Protein AF-A0A376TDR0-F1 (afdb_monomer)

Organism: Escherichia coli (NCBI:txid562)

Sequence (216 aa):
MQQGLALSAIPVIFTSFGFHGSVPSIVSYMDGNIRKLRWVFIIGSAIPLVAYIFWQVATLGSIDSTTFMGLLANHAGLNGLLQALREMVASPHVELAVHLFADLALATSFLGVALGLFDYLADLFQRSNTVGGRLQTGAITFLPPLAFALFYPRGFVMALGYAGVALAVLALIIPSLLTWQSRKHNPQAGYRGQRWSSGAGGGVSLWYCCDWRANF

Nearest PDB structures (foldseek):
  7sqc-assembly1_1F  TM=2.020E-01  e=8.874E+00  Chlamydomonas reinhardtii

InterPro domains:
  IPR013059 Tryptophan/tyrosine transporter [PTHR46997] (5-192)
  IPR018227 Amino acid/polyamine transporter 2 [PF03222] (3-192)

pLDDT: mean 71.02, std 16.44, range [27.89, 91.38]

Mean predicted aligned error: 13.34 Å

Structure (mmCIF, N/CA/C/O backbone):
data_AF-A0A376TDR0-F1
#
_entry.id   AF-A0A376TDR0-F1
#
loop_
_atom_site.group_PDB
_atom_site.id
_atom_site.type_symbol
_atom_site.label_atom_id
_atom_site.label_alt_id
_atom_site.label_comp_id
_atom_site.label_asym_id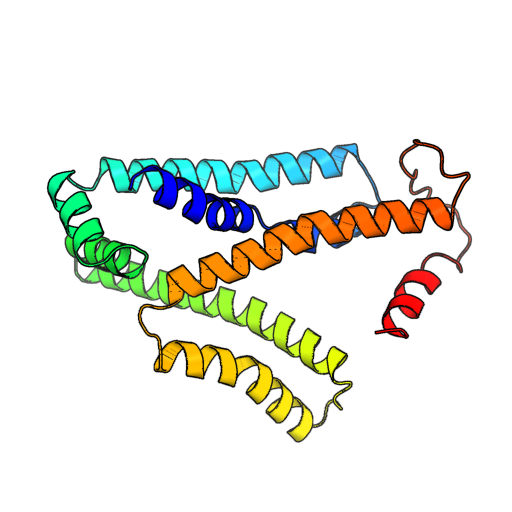
_atom_site.label_entity_id
_atom_site.label_seq_id
_atom_site.pdbx_PDB_ins_code
_atom_site.Cartn_x
_atom_site.Cartn_y
_atom_site.Cartn_z
_atom_site.occupancy
_atom_site.B_iso_or_equiv
_atom_site.auth_seq_id
_atom_site.auth_comp_id
_atom_site.auth_asym_id
_atom_site.auth_atom_id
_atom_site.pdbx_PDB_model_num
ATOM 1 N N . MET A 1 1 ? -12.500 8.491 -25.923 1.00 47.03 1 MET A N 1
ATOM 2 C CA . MET A 1 1 ? -11.936 7.323 -25.200 1.00 47.03 1 MET A CA 1
ATOM 3 C C . MET A 1 1 ? -10.754 7.699 -24.291 1.00 47.03 1 MET A C 1
ATOM 5 O O . MET A 1 1 ? -10.692 7.162 -23.196 1.00 47.03 1 MET A O 1
ATOM 9 N N . GLN A 1 2 ? -9.892 8.671 -24.645 1.00 49.69 2 GLN A N 1
ATOM 10 C CA . GLN A 1 2 ? -8.779 9.145 -23.785 1.00 49.69 2 GLN A CA 1
ATOM 11 C C . GLN A 1 2 ? -9.179 9.622 -22.368 1.00 49.69 2 GLN A C 1
ATOM 13 O O . GLN A 1 2 ? -8.464 9.357 -21.408 1.00 49.69 2 GLN A O 1
ATOM 18 N N . GLN A 1 3 ? -10.314 10.316 -22.218 1.00 46.84 3 GLN A N 1
ATOM 19 C CA . GLN A 1 3 ? -10.724 10.913 -20.933 1.00 46.84 3 GLN A CA 1
ATOM 20 C C . GLN A 1 3 ? -11.095 9.868 -19.860 1.00 46.84 3 GLN A C 1
ATOM 22 O O . GLN A 1 3 ? -10.894 10.115 -18.675 1.00 46.84 3 GLN A O 1
ATOM 27 N N . GLY A 1 4 ? -11.576 8.683 -20.260 1.00 56.53 4 GLY A N 1
ATOM 28 C CA . GLY A 1 4 ? -11.942 7.610 -19.323 1.00 56.53 4 GLY A CA 1
ATOM 29 C C . GLY A 1 4 ? -10.731 6.942 -18.664 1.00 56.53 4 GLY A C 1
ATOM 30 O O . GLY A 1 4 ? -10.786 6.595 -17.487 1.00 56.53 4 GLY A O 1
ATOM 31 N N . LEU A 1 5 ? -9.614 6.839 -19.393 1.00 61.53 5 LEU A N 1
ATOM 32 C CA . LEU A 1 5 ? -8.367 6.252 -18.893 1.00 61.53 5 LEU A CA 1
ATOM 33 C C . LEU A 1 5 ? -7.738 7.122 -17.799 1.00 61.53 5 LEU A C 1
ATOM 35 O O . LEU A 1 5 ? -7.376 6.612 -16.740 1.00 61.53 5 LEU A O 1
ATOM 39 N N . ALA A 1 6 ? -7.690 8.441 -18.010 1.00 64.31 6 ALA A N 1
ATOM 40 C CA . ALA A 1 6 ? -7.156 9.377 -17.022 1.00 64.31 6 ALA A CA 1
ATOM 41 C C . ALA A 1 6 ? -7.959 9.338 -15.712 1.00 64.31 6 ALA A C 1
ATOM 43 O O . ALA A 1 6 ? -7.376 9.239 -14.635 1.00 64.31 6 ALA A O 1
ATOM 44 N N . LEU A 1 7 ? -9.294 9.332 -15.801 1.00 67.81 7 LEU A N 1
ATOM 45 C CA . LEU A 1 7 ? -10.168 9.259 -14.627 1.00 67.81 7 LEU A CA 1
ATOM 46 C C . LEU A 1 7 ? -10.047 7.919 -13.885 1.00 67.81 7 LEU A C 1
ATOM 48 O O . LEU A 1 7 ? -10.075 7.906 -12.658 1.00 67.81 7 LEU A O 1
ATOM 52 N N . SER A 1 8 ? -9.841 6.807 -14.600 1.00 67.44 8 SER A N 1
ATOM 53 C CA . SER A 1 8 ? -9.613 5.493 -13.978 1.00 67.44 8 SER A CA 1
ATOM 54 C C . SER A 1 8 ? -8.251 5.347 -13.286 1.00 67.44 8 SER A C 1
ATOM 56 O O . SER A 1 8 ? -8.107 4.508 -12.400 1.00 67.44 8 SER A O 1
ATOM 58 N N . ALA A 1 9 ? -7.261 6.169 -13.650 1.00 71.19 9 ALA A N 1
ATOM 59 C CA . ALA A 1 9 ? -5.929 6.137 -13.049 1.00 71.19 9 ALA A CA 1
ATOM 60 C C . ALA A 1 9 ? -5.844 6.940 -11.741 1.00 71.19 9 ALA A C 1
ATOM 62 O O . ALA A 1 9 ? -5.009 6.632 -10.892 1.00 71.19 9 ALA A O 1
ATOM 63 N N . ILE A 1 10 ? -6.719 7.937 -11.543 1.00 76.38 10 ILE A N 1
ATOM 64 C CA . ILE A 1 10 ? -6.722 8.796 -10.345 1.00 76.38 10 ILE A CA 1
ATOM 65 C C . ILE A 1 10 ? -6.783 7.981 -9.042 1.00 76.38 10 ILE A C 1
ATOM 67 O O . ILE A 1 10 ? -5.942 8.221 -8.174 1.00 76.38 10 ILE A O 1
ATOM 71 N N . PRO A 1 11 ? -7.697 7.004 -8.875 1.00 71.00 11 PRO A N 1
ATOM 72 C CA . PRO A 1 11 ? -7.764 6.219 -7.644 1.00 71.00 11 PRO A CA 1
ATOM 73 C C . PRO A 1 11 ? -6.496 5.400 -7.396 1.00 71.00 11 PRO A C 1
ATOM 75 O O . PRO A 1 11 ? -6.041 5.309 -6.261 1.00 71.00 11 PRO A O 1
ATOM 78 N N . VAL A 1 12 ? -5.890 4.863 -8.459 1.00 74.69 12 VAL A N 1
ATOM 79 C CA . VAL A 1 12 ? -4.653 4.070 -8.378 1.00 74.69 12 VAL A CA 1
ATOM 80 C C . VAL A 1 12 ? -3.469 4.948 -7.958 1.00 74.69 12 VAL A C 1
ATOM 82 O O . VAL A 1 12 ? -2.684 4.575 -7.081 1.00 74.69 12 VAL A O 1
ATOM 85 N N . ILE A 1 13 ? -3.362 6.150 -8.529 1.00 77.69 13 ILE A N 1
ATOM 86 C CA . ILE A 1 13 ? -2.349 7.141 -8.141 1.00 77.69 13 ILE A CA 1
ATOM 87 C C . ILE A 1 13 ? -2.559 7.557 -6.684 1.00 77.69 13 ILE A C 1
ATOM 89 O O . ILE A 1 13 ? -1.604 7.588 -5.913 1.00 77.69 13 ILE A O 1
ATOM 93 N N . PHE A 1 14 ? -3.805 7.807 -6.276 1.00 75.44 14 PHE A N 1
ATOM 94 C CA . PHE A 1 14 ? -4.127 8.164 -4.897 1.00 75.44 14 PHE A CA 1
ATOM 95 C C . PHE A 1 14 ? -3.713 7.062 -3.909 1.00 75.44 14 PHE A C 1
ATOM 97 O O . PHE A 1 14 ? -3.056 7.349 -2.910 1.00 75.44 14 PHE A O 1
ATOM 104 N N . THR A 1 15 ? -4.005 5.791 -4.209 1.00 73.56 15 THR A N 1
ATOM 105 C CA . THR A 1 15 ? -3.553 4.664 -3.374 1.00 73.56 15 THR A CA 1
ATOM 106 C C . THR A 1 15 ? -2.047 4.481 -3.339 1.00 73.56 15 THR A C 1
ATOM 108 O O . THR A 1 15 ? -1.525 4.004 -2.335 1.00 73.56 15 THR A O 1
ATOM 111 N N . SER A 1 16 ? -1.335 4.881 -4.394 1.00 76.50 16 SER A N 1
ATOM 112 C CA . SER A 1 16 ? 0.131 4.789 -4.440 1.00 76.50 16 SER A CA 1
ATOM 113 C C . SER A 1 16 ? 0.799 5.711 -3.407 1.00 76.50 16 SER A C 1
ATOM 115 O O . SER A 1 16 ? 1.918 5.451 -2.976 1.00 76.50 16 SER A O 1
ATOM 117 N N . PHE A 1 17 ? 0.084 6.742 -2.939 1.00 73.25 17 PHE A N 1
ATOM 118 C CA . PHE A 1 17 ? 0.465 7.597 -1.808 1.00 73.25 17 PHE A CA 1
ATOM 119 C C . PHE A 1 17 ? -0.378 7.309 -0.553 1.00 73.25 17 PHE A C 1
ATOM 121 O O . PHE A 1 17 ? -0.600 8.188 0.278 1.00 73.25 17 PHE A O 1
ATOM 128 N N . GLY A 1 18 ? -0.876 6.080 -0.404 1.00 66.94 18 GLY A N 1
ATOM 129 C CA . GLY A 1 18 ? -1.797 5.655 0.649 1.00 66.94 18 GLY A CA 1
ATOM 130 C C . GLY A 1 18 ? -1.179 5.545 2.047 1.00 66.94 18 GLY A C 1
ATOM 131 O O . GLY A 1 18 ? -1.247 4.493 2.668 1.00 66.94 18 GLY A O 1
ATOM 132 N N . PHE A 1 19 ? -0.611 6.624 2.586 1.00 68.50 19 PHE A N 1
ATOM 133 C CA . PHE A 1 19 ? -0.097 6.679 3.963 1.00 68.50 19 PHE A CA 1
ATOM 134 C C . PHE A 1 19 ? -1.157 7.098 4.994 1.00 68.50 19 PHE A C 1
ATOM 136 O O . PHE A 1 19 ? -0.867 7.169 6.188 1.00 68.50 19 PHE A O 1
ATOM 143 N N . HIS A 1 20 ? -2.389 7.383 4.558 1.00 68.25 20 HIS A N 1
ATOM 144 C CA . HIS A 1 20 ? -3.431 8.001 5.385 1.00 68.25 20 HIS A CA 1
ATOM 145 C C . HIS A 1 20 ? -3.795 7.182 6.637 1.00 68.25 20 HIS A C 1
ATOM 147 O O . HIS A 1 20 ? -4.034 7.755 7.699 1.00 68.25 20 HIS A O 1
ATOM 153 N N . GLY A 1 21 ? -3.786 5.848 6.542 1.00 63.78 21 GLY A N 1
ATOM 154 C CA . GLY A 1 21 ? -4.049 4.960 7.683 1.00 63.78 21 GLY A CA 1
ATOM 155 C C . GLY A 1 21 ? -2.950 4.985 8.752 1.00 63.78 21 GLY A C 1
ATOM 156 O O . GLY A 1 21 ? -3.230 4.769 9.925 1.00 63.78 21 GLY A O 1
ATOM 157 N N . SER A 1 22 ? -1.714 5.314 8.371 1.00 66.62 22 SER A N 1
ATOM 158 C CA . SER A 1 22 ? -0.559 5.355 9.278 1.00 66.62 22 SER A CA 1
ATOM 159 C C . SER A 1 22 ? -0.294 6.749 9.857 1.00 66.62 22 SER A C 1
ATOM 161 O O . SER A 1 22 ? 0.523 6.883 10.767 1.00 66.62 22 SER A O 1
ATOM 163 N N . VAL A 1 23 ? -0.987 7.789 9.371 1.00 72.50 23 VAL A N 1
ATOM 164 C CA . VAL A 1 23 ? -0.846 9.176 9.856 1.00 72.50 23 VAL A CA 1
ATOM 165 C C . VAL A 1 23 ? -1.034 9.273 11.376 1.00 72.50 23 VAL A C 1
ATOM 167 O O . VAL A 1 23 ? -0.151 9.838 12.023 1.00 72.50 23 VAL A O 1
ATOM 170 N N . PRO A 1 24 ? -2.104 8.721 11.991 1.00 64.44 24 PRO A N 1
ATOM 171 C CA . PRO A 1 24 ? -2.319 8.859 13.432 1.00 64.44 24 PRO A CA 1
ATOM 172 C C . PRO A 1 24 ? -1.232 8.159 14.255 1.00 64.44 24 PRO A C 1
ATOM 174 O O . PRO A 1 24 ? -0.752 8.711 15.244 1.00 64.44 24 PRO A O 1
ATOM 177 N N . SER A 1 25 ? -0.782 6.983 13.809 1.00 69.56 25 SER A N 1
ATOM 178 C CA . SER A 1 25 ? 0.297 6.230 14.453 1.00 69.56 25 SER A CA 1
ATOM 179 C C . SER A 1 25 ? 1.621 6.993 14.417 1.00 69.56 25 SER A C 1
ATOM 181 O O . SER A 1 25 ? 2.305 7.082 15.432 1.00 69.56 25 SER A O 1
ATOM 183 N N . ILE A 1 26 ? 1.962 7.614 13.281 1.00 76.31 26 ILE A N 1
ATOM 184 C CA . ILE A 1 26 ? 3.172 8.439 13.146 1.00 76.31 26 ILE A CA 1
ATOM 185 C C . ILE A 1 26 ? 3.065 9.706 14.007 1.00 76.31 26 ILE A C 1
ATOM 187 O O . ILE A 1 26 ? 4.035 10.093 14.652 1.00 76.31 26 ILE A O 1
ATOM 191 N N . VAL A 1 27 ? 1.896 10.351 14.058 1.00 74.06 27 VAL A N 1
ATOM 192 C CA . VAL A 1 27 ? 1.666 11.528 14.916 1.00 74.06 27 VAL A CA 1
ATOM 193 C C . VAL A 1 27 ? 1.876 11.176 16.389 1.00 74.06 27 VAL A C 1
ATOM 195 O O . VAL A 1 27 ? 2.549 11.928 17.097 1.00 74.06 27 VAL A O 1
ATOM 198 N N . SER A 1 28 ? 1.342 10.029 16.825 1.00 72.56 28 SER A N 1
ATOM 199 C CA . SER A 1 28 ? 1.521 9.512 18.183 1.00 72.56 28 SER A CA 1
ATOM 200 C C . SER A 1 28 ? 2.978 9.157 18.473 1.00 72.56 28 SER A C 1
ATOM 202 O O . SER A 1 28 ? 3.467 9.472 19.548 1.00 72.56 28 SER A O 1
ATOM 204 N N . TYR A 1 29 ? 3.683 8.533 17.525 1.00 77.12 29 TYR A N 1
ATOM 205 C CA . TYR A 1 29 ? 5.099 8.179 17.674 1.00 77.12 29 TYR A CA 1
ATOM 206 C C . TYR A 1 29 ? 6.014 9.409 17.791 1.00 77.12 29 TYR A C 1
ATOM 208 O O . TYR A 1 29 ? 7.067 9.360 18.416 1.00 77.12 29 TYR A O 1
ATOM 216 N N . MET A 1 30 ? 5.617 10.528 17.184 1.00 75.81 30 MET A N 1
ATOM 217 C CA . MET A 1 30 ? 6.403 11.763 17.150 1.00 75.81 30 MET A CA 1
ATOM 218 C C . MET A 1 30 ? 6.082 12.727 18.303 1.00 75.81 30 MET A C 1
ATOM 220 O O . MET A 1 30 ? 6.493 13.893 18.231 1.00 75.81 30 MET A O 1
ATOM 224 N N . ASP A 1 31 ? 5.320 12.283 19.311 1.00 71.94 31 ASP A N 1
ATOM 225 C CA . ASP A 1 31 ? 4.822 13.091 20.436 1.00 71.94 31 ASP A CA 1
ATOM 226 C C . ASP A 1 31 ? 4.200 14.426 19.980 1.00 71.94 31 ASP A C 1
ATOM 228 O O . ASP A 1 31 ? 4.377 15.479 20.596 1.00 71.94 31 ASP A O 1
ATOM 232 N N . GLY A 1 32 ? 3.538 14.430 18.816 1.00 67.44 32 GLY A N 1
ATOM 233 C CA . GLY A 1 32 ? 2.930 15.637 18.255 1.00 67.44 32 GLY A CA 1
ATOM 234 C C . GLY A 1 32 ? 3.901 16.731 17.788 1.00 67.44 32 GLY A C 1
ATOM 235 O O . GLY A 1 32 ? 3.485 17.877 17.596 1.00 67.44 32 GLY A O 1
ATOM 236 N N . ASN A 1 33 ? 5.186 16.434 17.564 1.00 78.69 33 ASN A N 1
ATOM 237 C CA . ASN A 1 33 ? 6.137 17.413 17.032 1.00 78.69 33 ASN A CA 1
ATOM 238 C C . ASN A 1 33 ? 5.857 17.741 15.551 1.00 78.69 33 ASN A C 1
ATOM 240 O O . ASN A 1 33 ? 6.395 17.112 14.638 1.00 78.69 33 ASN A O 1
ATOM 244 N N . ILE A 1 34 ? 5.065 18.791 15.313 1.00 77.19 34 ILE A N 1
ATOM 245 C CA . ILE A 1 34 ? 4.583 19.217 13.985 1.00 77.19 34 ILE A CA 1
ATOM 246 C C . ILE A 1 34 ? 5.726 19.448 12.982 1.00 77.19 34 ILE A C 1
ATOM 248 O O . ILE A 1 34 ? 5.601 19.121 11.801 1.00 77.19 34 ILE A O 1
ATOM 252 N N . ARG A 1 35 ? 6.862 20.004 13.427 1.00 79.44 35 ARG A N 1
ATOM 253 C CA . ARG A 1 35 ? 7.981 20.323 12.527 1.00 79.44 35 ARG A CA 1
ATOM 254 C C . ARG A 1 35 ? 8.666 19.053 12.027 1.00 79.44 35 ARG A C 1
ATOM 256 O O . ARG A 1 35 ? 8.942 18.963 10.834 1.00 79.44 35 ARG A O 1
ATOM 263 N N . LYS A 1 36 ? 8.912 18.082 12.913 1.00 78.12 36 LYS A N 1
ATOM 264 C CA . LYS A 1 36 ? 9.470 16.781 12.520 1.00 78.12 36 LYS A CA 1
ATOM 265 C C . LYS A 1 36 ? 8.457 15.966 11.714 1.00 78.12 36 LYS A C 1
ATOM 267 O O . LYS A 1 36 ? 8.820 15.408 10.688 1.00 78.12 36 LYS A O 1
ATOM 272 N N . LEU A 1 37 ? 7.186 15.982 12.115 1.00 80.19 37 LEU A N 1
ATOM 273 C CA . LEU A 1 37 ? 6.094 15.310 11.414 1.00 80.19 37 LEU A CA 1
ATOM 274 C C . LEU A 1 37 ? 5.979 15.766 9.950 1.00 80.19 37 LEU A C 1
ATOM 276 O O . LEU A 1 37 ? 5.871 14.942 9.048 1.00 80.19 37 LEU A O 1
ATOM 280 N N . ARG A 1 38 ? 6.081 17.077 9.694 1.00 80.56 38 ARG A N 1
ATOM 281 C CA . ARG A 1 38 ? 6.071 17.621 8.330 1.00 80.56 38 ARG A CA 1
ATOM 282 C C . ARG A 1 38 ? 7.232 17.090 7.487 1.00 80.56 38 ARG A C 1
ATOM 284 O O . ARG A 1 38 ? 7.025 16.748 6.329 1.00 80.56 38 ARG A O 1
ATOM 291 N N . TRP A 1 39 ? 8.432 17.000 8.059 1.00 84.12 39 TRP A N 1
ATOM 292 C CA . TRP A 1 39 ? 9.584 16.420 7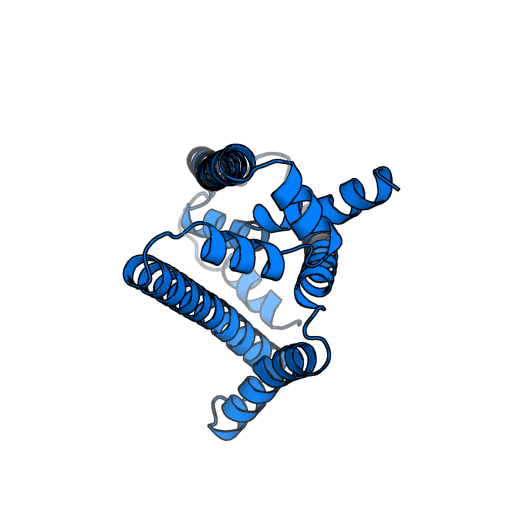.364 1.00 84.12 39 TRP A CA 1
ATOM 293 C C . TRP A 1 39 ? 9.408 14.928 7.088 1.00 84.12 39 TRP A C 1
ATOM 295 O O . TRP A 1 39 ? 9.739 14.494 5.991 1.00 84.12 39 TRP A O 1
ATOM 305 N N . VAL A 1 40 ? 8.830 14.169 8.023 1.00 85.50 40 VAL A N 1
ATOM 306 C CA . VAL A 1 40 ? 8.512 12.747 7.816 1.00 85.50 40 VAL A CA 1
ATOM 307 C C . VAL A 1 40 ? 7.557 12.569 6.634 1.00 85.50 40 VAL A C 1
ATOM 309 O O . VAL A 1 40 ? 7.821 11.732 5.779 1.00 85.50 40 VAL A O 1
ATOM 312 N N . PHE A 1 41 ? 6.507 13.388 6.515 1.00 83.44 41 PHE A N 1
ATOM 313 C CA . PHE A 1 41 ? 5.594 13.310 5.366 1.00 83.44 41 PHE A CA 1
ATOM 314 C C . PHE A 1 41 ? 6.234 13.744 4.047 1.00 83.44 41 PHE A C 1
ATOM 316 O O . PHE A 1 41 ? 6.032 13.078 3.033 1.00 83.44 41 PHE A O 1
ATOM 323 N N . ILE A 1 42 ? 7.010 14.833 4.047 1.00 85.75 42 ILE A N 1
ATOM 324 C CA . ILE A 1 42 ? 7.685 15.325 2.836 1.00 85.75 42 ILE A CA 1
ATOM 325 C C . ILE A 1 42 ? 8.696 14.292 2.341 1.00 85.75 42 ILE A C 1
ATOM 327 O O . ILE A 1 42 ? 8.638 13.891 1.184 1.00 85.75 42 ILE A O 1
ATOM 331 N N . ILE A 1 43 ? 9.593 13.831 3.214 1.00 87.44 43 ILE A N 1
ATOM 332 C CA . ILE A 1 43 ? 10.635 12.863 2.853 1.00 87.44 43 ILE A CA 1
ATOM 333 C C . ILE A 1 43 ? 9.997 11.510 2.523 1.00 87.44 43 ILE A C 1
ATOM 335 O O . ILE A 1 43 ? 10.318 10.914 1.497 1.00 87.44 43 ILE A O 1
ATOM 339 N N . GLY A 1 44 ? 9.044 11.063 3.343 1.00 84.62 44 GLY A N 1
ATOM 340 C CA . GLY A 1 44 ? 8.338 9.797 3.159 1.00 84.62 44 GLY A CA 1
ATOM 341 C C . GLY A 1 44 ? 7.535 9.724 1.861 1.00 84.62 44 GLY A C 1
ATOM 342 O O . GLY A 1 44 ? 7.426 8.643 1.300 1.00 84.62 44 GLY A O 1
ATOM 343 N N . SER A 1 45 ? 7.032 10.851 1.346 1.00 85.56 45 SER A N 1
ATOM 344 C CA . SER A 1 45 ? 6.334 10.905 0.048 1.00 85.56 45 SER A CA 1
ATOM 345 C C . SER A 1 45 ? 7.282 11.166 -1.127 1.00 85.56 45 SER A C 1
ATOM 347 O O . SER A 1 45 ? 7.041 10.683 -2.233 1.00 85.56 45 SER A O 1
ATOM 349 N N . ALA A 1 46 ? 8.374 11.906 -0.905 1.00 88.62 46 ALA A N 1
ATOM 350 C CA . ALA A 1 46 ? 9.366 12.198 -1.938 1.00 88.62 46 ALA A CA 1
ATOM 351 C C . ALA A 1 46 ? 10.109 10.937 -2.401 1.00 88.62 46 ALA A C 1
ATOM 353 O O . ALA A 1 46 ? 10.385 10.802 -3.590 1.00 88.62 46 ALA A O 1
ATOM 354 N N . ILE A 1 47 ? 10.397 10.001 -1.489 1.00 89.00 47 ILE A N 1
ATOM 355 C CA . ILE A 1 47 ? 11.093 8.750 -1.824 1.00 89.00 47 ILE A CA 1
ATOM 356 C C . ILE A 1 47 ? 10.286 7.905 -2.838 1.00 89.00 47 ILE A C 1
ATOM 358 O O . ILE A 1 47 ? 10.822 7.636 -3.916 1.00 89.00 47 ILE A O 1
ATOM 362 N N . PRO A 1 48 ? 9.008 7.538 -2.584 1.00 86.69 48 PRO A N 1
ATOM 363 C CA . PRO A 1 48 ? 8.166 6.866 -3.574 1.00 86.69 48 PRO A CA 1
ATOM 364 C C . PRO A 1 48 ? 8.031 7.647 -4.878 1.00 86.69 48 PRO A C 1
ATOM 366 O O . PRO A 1 48 ? 8.091 7.051 -5.947 1.00 86.69 48 PRO A O 1
ATOM 369 N N . LEU A 1 49 ? 7.894 8.976 -4.816 1.00 87.88 49 LEU A N 1
ATOM 370 C CA . LEU A 1 49 ? 7.768 9.809 -6.013 1.00 87.88 49 LEU A CA 1
ATOM 371 C C . LEU A 1 49 ? 8.994 9.681 -6.930 1.00 87.88 49 LE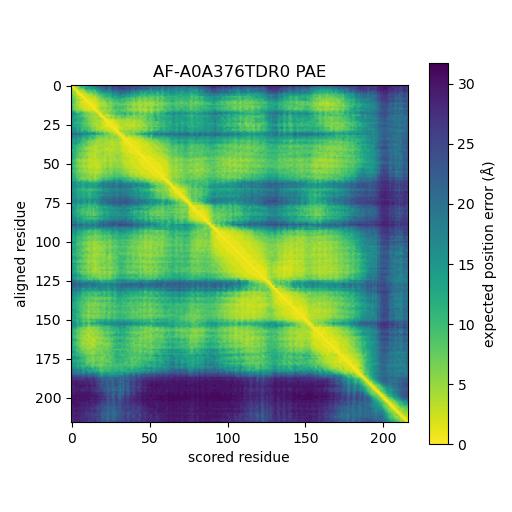U A C 1
ATOM 373 O O . LEU A 1 49 ? 8.838 9.460 -8.129 1.00 87.88 49 LEU A O 1
ATOM 377 N N . VAL A 1 50 ? 10.205 9.791 -6.376 1.00 91.19 50 VAL A N 1
ATOM 378 C CA . VAL A 1 50 ? 11.450 9.635 -7.144 1.00 91.19 50 VAL A CA 1
ATOM 379 C C . VAL A 1 50 ? 11.559 8.220 -7.708 1.00 91.19 50 VAL A C 1
ATOM 381 O O . VAL A 1 50 ? 11.890 8.063 -8.883 1.00 91.19 50 VAL A O 1
ATOM 384 N N . ALA A 1 51 ? 11.225 7.200 -6.913 1.00 87.88 51 ALA A N 1
ATOM 385 C CA . ALA A 1 51 ? 11.217 5.814 -7.371 1.00 87.88 51 ALA A CA 1
ATOM 386 C C . ALA A 1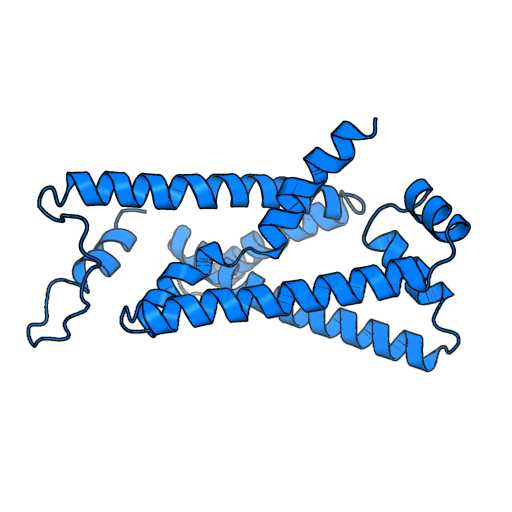 51 ? 10.230 5.596 -8.532 1.00 87.88 51 ALA A C 1
ATOM 388 O O . ALA A 1 51 ? 10.588 4.966 -9.524 1.00 87.88 51 ALA A O 1
ATOM 389 N N . TYR A 1 52 ? 9.022 6.168 -8.461 1.00 86.12 52 TYR A N 1
ATOM 390 C CA . TYR A 1 52 ? 8.039 6.097 -9.542 1.00 86.12 52 TYR A CA 1
ATOM 391 C C . TYR A 1 52 ? 8.503 6.830 -10.798 1.00 86.12 52 TYR A C 1
ATOM 393 O O . TYR A 1 52 ? 8.353 6.286 -11.886 1.00 86.12 52 TYR A O 1
ATOM 401 N N . ILE A 1 53 ? 9.092 8.024 -10.680 1.00 88.69 53 ILE A N 1
ATOM 402 C CA . ILE A 1 53 ? 9.634 8.749 -11.841 1.00 88.69 53 ILE A CA 1
ATOM 403 C C . ILE A 1 53 ? 10.743 7.930 -12.502 1.00 88.69 53 ILE A C 1
ATOM 405 O O . ILE A 1 53 ? 10.716 7.734 -13.715 1.00 88.69 53 ILE A O 1
ATOM 409 N N . PHE A 1 54 ? 11.685 7.414 -11.711 1.00 87.62 54 PHE A N 1
ATOM 410 C CA . PHE A 1 54 ? 12.767 6.579 -12.222 1.00 87.62 54 PHE A CA 1
ATOM 411 C C . PHE A 1 54 ? 12.224 5.330 -12.922 1.00 87.62 54 PHE A C 1
ATOM 413 O O . PHE A 1 54 ? 12.635 5.019 -14.036 1.00 87.62 54 PHE A O 1
ATOM 420 N N . TRP A 1 55 ? 11.242 4.664 -12.312 1.00 84.00 55 TRP A N 1
ATOM 421 C CA . TRP A 1 55 ? 10.563 3.511 -12.894 1.00 84.00 55 TRP A CA 1
ATOM 422 C C . TRP A 1 55 ? 9.869 3.842 -14.222 1.00 84.00 55 TRP A C 1
ATOM 424 O O . TRP A 1 55 ? 10.020 3.108 -15.197 1.00 84.00 55 TRP A O 1
ATOM 434 N N . GLN A 1 56 ? 9.125 4.949 -14.288 1.00 83.19 56 GLN A N 1
ATOM 435 C CA . GLN A 1 56 ? 8.441 5.386 -15.509 1.00 83.19 56 GLN A CA 1
ATOM 436 C C . GLN A 1 56 ? 9.443 5.710 -16.623 1.00 83.19 56 GLN A C 1
ATOM 438 O O . GLN A 1 56 ? 9.242 5.284 -17.754 1.00 83.19 56 GLN A O 1
ATOM 443 N N . VAL A 1 57 ? 10.550 6.395 -16.314 1.00 85.31 57 VAL A N 1
ATOM 444 C CA . VAL A 1 57 ? 11.607 6.694 -17.296 1.00 85.31 57 VAL A CA 1
ATOM 445 C C . VAL A 1 57 ? 12.315 5.420 -17.757 1.00 85.31 57 VAL A C 1
ATOM 447 O O . VAL A 1 57 ? 12.545 5.260 -18.949 1.00 85.31 57 VAL A O 1
ATOM 450 N N . ALA A 1 58 ? 12.627 4.494 -16.848 1.00 81.12 58 ALA A N 1
ATOM 451 C CA . ALA A 1 58 ? 13.266 3.229 -17.198 1.00 81.12 58 ALA A CA 1
ATOM 452 C C . ALA A 1 58 ? 12.363 2.356 -18.083 1.00 81.12 58 ALA A C 1
ATOM 454 O O . ALA A 1 58 ? 12.821 1.807 -19.078 1.00 81.12 58 ALA A O 1
ATOM 455 N N . THR A 1 59 ? 11.071 2.258 -17.767 1.00 74.50 59 THR A N 1
ATOM 456 C CA . THR A 1 59 ? 10.124 1.437 -18.539 1.00 74.50 59 THR A CA 1
ATOM 457 C C . THR A 1 59 ? 9.764 2.067 -19.883 1.00 74.50 59 THR A C 1
ATOM 459 O O . THR A 1 59 ? 9.882 1.405 -20.909 1.00 74.50 59 THR A O 1
ATOM 462 N N . LEU A 1 60 ? 9.388 3.348 -19.908 1.00 74.00 60 LEU A N 1
ATOM 463 C CA . LEU A 1 60 ? 9.042 4.053 -21.149 1.00 74.00 60 LEU A CA 1
ATOM 464 C C . LEU A 1 60 ? 10.268 4.366 -22.019 1.00 74.00 60 LEU A C 1
ATOM 466 O O . LEU A 1 60 ? 10.124 4.533 -23.223 1.00 74.00 60 LEU A O 1
ATOM 470 N N . GLY A 1 61 ? 11.460 4.466 -21.423 1.00 76.06 61 GLY A N 1
ATOM 471 C CA . GLY A 1 61 ? 12.713 4.716 -22.136 1.00 76.06 61 GLY A CA 1
ATOM 472 C C . GLY A 1 61 ? 13.404 3.452 -22.652 1.00 76.06 61 GLY A C 1
ATOM 473 O O . GLY A 1 61 ? 14.140 3.535 -23.629 1.00 76.06 61 GLY A O 1
ATOM 474 N N . SER A 1 62 ? 13.180 2.293 -22.019 1.00 72.25 62 SER A N 1
ATOM 475 C CA . SER A 1 62 ? 13.769 1.017 -22.450 1.00 72.25 62 SER A CA 1
ATOM 476 C C . SER A 1 62 ? 12.903 0.282 -23.476 1.00 72.25 62 SER A C 1
ATOM 478 O O . SER A 1 62 ? 13.453 -0.424 -24.317 1.00 72.25 62 SER A O 1
ATOM 480 N N . ILE A 1 63 ? 11.570 0.414 -23.409 1.00 69.81 63 ILE A N 1
ATOM 481 C CA . ILE A 1 63 ? 10.614 -0.307 -24.270 1.00 69.81 63 ILE A CA 1
ATOM 482 C C . ILE A 1 63 ? 10.319 0.492 -25.538 1.00 69.81 63 ILE A C 1
ATOM 484 O O . ILE A 1 63 ? 9.846 1.624 -25.470 1.00 69.81 63 ILE A O 1
ATOM 488 N N . ASP A 1 64 ? 10.555 -0.126 -26.702 1.00 70.88 64 ASP A N 1
ATOM 489 C CA . ASP A 1 64 ? 10.210 0.474 -27.990 1.00 70.88 64 ASP A CA 1
ATOM 490 C C . ASP A 1 64 ? 8.703 0.767 -28.078 1.00 70.88 64 ASP A C 1
ATOM 492 O O . ASP A 1 64 ? 7.856 -0.009 -27.618 1.00 70.88 64 ASP A O 1
ATOM 496 N N . SER A 1 65 ? 8.360 1.904 -28.687 1.00 65.94 65 SER A N 1
ATOM 497 C CA . SER A 1 65 ? 6.987 2.426 -28.708 1.00 65.94 65 SER A CA 1
ATOM 498 C C . SER A 1 65 ? 5.999 1.456 -29.368 1.00 65.94 65 SER A C 1
ATOM 500 O O . SER A 1 65 ? 4.823 1.420 -29.000 1.00 65.94 65 SER A O 1
ATOM 502 N N . THR A 1 66 ? 6.468 0.644 -30.321 1.00 66.94 66 THR A N 1
ATOM 503 C CA . THR A 1 66 ? 5.641 -0.343 -31.027 1.00 66.94 66 THR A CA 1
ATOM 504 C C . THR A 1 66 ? 5.305 -1.547 -30.143 1.00 66.94 66 THR A C 1
ATOM 506 O O . THR A 1 66 ? 4.137 -1.934 -30.047 1.00 66.94 66 THR A O 1
ATOM 509 N N . THR A 1 67 ? 6.289 -2.069 -29.409 1.00 67.19 67 THR A N 1
ATOM 510 C CA . THR A 1 67 ? 6.119 -3.150 -28.428 1.00 67.19 67 THR A CA 1
ATOM 511 C C . THR A 1 67 ? 5.239 -2.703 -27.262 1.00 67.19 67 THR A C 1
ATOM 513 O O . THR A 1 67 ? 4.330 -3.426 -26.858 1.00 67.19 67 THR A O 1
ATOM 516 N N . PHE A 1 68 ? 5.420 -1.473 -26.769 1.00 67.50 68 PHE A N 1
ATOM 517 C CA . PHE A 1 68 ? 4.587 -0.906 -25.703 1.00 67.50 68 PHE A CA 1
ATOM 518 C C . PHE A 1 68 ? 3.108 -0.791 -26.108 1.00 67.50 68 PHE A C 1
ATOM 520 O O . PHE A 1 68 ? 2.218 -1.157 -25.335 1.00 67.50 68 PHE A O 1
ATOM 527 N N . MET A 1 69 ? 2.829 -0.350 -27.340 1.00 64.69 69 MET A N 1
ATOM 528 C CA . MET A 1 69 ? 1.462 -0.298 -27.875 1.00 64.69 69 MET A CA 1
ATOM 529 C C . MET A 1 69 ? 0.863 -1.699 -28.072 1.00 64.69 69 MET A C 1
ATOM 531 O O . MET A 1 69 ? -0.319 -1.897 -27.791 1.00 64.69 69 MET A O 1
ATOM 535 N N . GLY A 1 70 ? 1.668 -2.688 -28.478 1.00 65.31 70 GLY A N 1
ATOM 536 C CA . GLY A 1 70 ? 1.251 -4.093 -28.557 1.00 65.31 70 GLY A CA 1
ATOM 537 C C . GLY A 1 70 ? 0.915 -4.711 -27.192 1.00 65.31 70 GLY A C 1
ATOM 538 O O . GLY A 1 70 ? -0.080 -5.429 -27.064 1.00 65.31 70 GLY A O 1
ATOM 539 N N . LEU A 1 71 ? 1.689 -4.379 -26.155 1.00 65.25 71 LEU A N 1
ATOM 540 C CA . LEU A 1 71 ? 1.454 -4.802 -24.770 1.00 65.25 71 LEU A CA 1
ATOM 541 C C . LEU A 1 71 ? 0.194 -4.161 -24.178 1.00 65.25 71 LEU A C 1
ATOM 543 O O . LEU A 1 71 ? -0.605 -4.851 -23.546 1.00 65.25 71 LEU A O 1
ATOM 547 N N . LEU A 1 72 ? -0.029 -2.867 -24.426 1.00 62.84 72 LEU A N 1
ATOM 548 C CA . LEU A 1 72 ? -1.267 -2.176 -24.051 1.00 62.84 72 LEU A CA 1
ATOM 549 C C . LEU A 1 72 ? -2.500 -2.759 -24.759 1.00 62.84 72 LEU A C 1
ATOM 551 O O . LEU A 1 72 ? -3.565 -2.832 -24.149 1.00 62.84 72 LEU A O 1
ATOM 555 N N . ALA A 1 73 ? -2.366 -3.183 -26.018 1.00 58.88 73 ALA A N 1
ATOM 556 C CA . ALA A 1 73 ? -3.472 -3.731 -26.800 1.00 58.88 73 ALA A CA 1
ATOM 557 C C . ALA A 1 73 ? -3.859 -5.166 -26.392 1.00 58.88 73 ALA A C 1
ATOM 559 O O . ALA A 1 73 ? -5.047 -5.483 -26.365 1.00 58.88 73 ALA A O 1
ATOM 560 N N . ASN A 1 74 ? -2.885 -6.022 -26.055 1.00 55.84 74 ASN A N 1
ATOM 561 C CA . ASN A 1 74 ? -3.129 -7.444 -25.775 1.00 55.84 74 ASN A CA 1
ATOM 562 C C . ASN A 1 74 ? -3.160 -7.797 -24.273 1.00 55.84 74 ASN A C 1
ATOM 564 O O . ASN A 1 74 ? -3.940 -8.658 -23.864 1.00 55.84 74 ASN A O 1
ATOM 568 N N . HIS A 1 75 ? -2.362 -7.127 -23.432 1.00 57.16 75 HIS A N 1
ATOM 569 C CA . HIS A 1 75 ? -2.196 -7.447 -22.007 1.00 57.16 75 HIS A CA 1
ATOM 570 C C . HIS A 1 75 ? -1.998 -6.192 -21.134 1.00 57.16 75 HIS A C 1
ATOM 572 O O . HIS A 1 75 ? -1.039 -6.098 -20.369 1.00 57.16 75 HIS A O 1
ATOM 578 N N . ALA A 1 76 ? -2.922 -5.228 -21.204 1.00 57.81 76 ALA A N 1
ATOM 579 C CA . ALA A 1 76 ? -2.866 -4.028 -20.366 1.00 57.81 76 ALA A CA 1
ATOM 580 C C . ALA A 1 76 ? -2.734 -4.368 -18.861 1.00 57.81 76 ALA A C 1
ATOM 582 O O . ALA A 1 76 ? -3.572 -5.071 -18.290 1.00 57.81 76 ALA A O 1
ATOM 583 N N . GLY A 1 77 ? -1.689 -3.844 -18.210 1.00 64.31 77 GLY A N 1
ATOM 584 C CA . GLY A 1 77 ? -1.460 -3.960 -16.765 1.00 64.31 77 GLY A CA 1
ATOM 585 C C . GLY A 1 77 ? -0.257 -4.826 -16.375 1.00 64.31 77 GLY A C 1
ATOM 586 O O . GLY A 1 77 ? 0.685 -5.001 -17.143 1.00 64.31 77 GLY A O 1
ATOM 587 N N . LEU A 1 78 ? -0.282 -5.359 -15.148 1.00 64.88 78 LEU A N 1
ATOM 588 C CA . LEU A 1 78 ? 0.828 -6.108 -14.539 1.00 64.88 78 LEU A CA 1
ATOM 589 C C . LEU A 1 78 ? 1.287 -7.308 -15.385 1.00 64.88 78 LEU A C 1
ATOM 591 O O . LEU A 1 78 ? 2.481 -7.556 -15.494 1.00 64.88 78 LEU A O 1
ATOM 595 N N . ASN A 1 79 ? 0.354 -8.020 -16.020 1.00 64.38 79 ASN A N 1
ATOM 596 C CA . ASN A 1 79 ? 0.679 -9.189 -16.842 1.00 64.38 79 ASN A CA 1
ATOM 597 C C . ASN A 1 79 ? 1.496 -8.819 -18.091 1.00 64.38 79 ASN A C 1
ATOM 599 O O . ASN A 1 79 ? 2.476 -9.495 -18.387 1.00 64.38 79 ASN A O 1
ATOM 603 N N . GLY A 1 80 ? 1.150 -7.726 -18.781 1.00 67.25 80 GLY A N 1
ATOM 604 C CA . GLY A 1 80 ? 1.936 -7.232 -19.915 1.00 67.25 80 GLY A CA 1
ATOM 605 C C . GLY A 1 80 ? 3.307 -6.714 -19.486 1.00 67.25 80 GLY A C 1
ATOM 606 O O . GLY A 1 80 ? 4.294 -6.954 -20.168 1.00 67.25 80 GLY A O 1
ATOM 607 N N . LEU A 1 81 ? 3.402 -6.083 -18.313 1.00 66.50 81 LEU A N 1
ATOM 608 C CA . LEU A 1 81 ? 4.682 -5.646 -17.746 1.00 66.50 81 LEU A CA 1
ATOM 609 C C . LEU A 1 81 ? 5.599 -6.833 -17.406 1.00 66.50 81 LEU A C 1
ATOM 611 O O . LEU A 1 81 ? 6.788 -6.796 -17.708 1.00 66.50 81 LEU A O 1
ATOM 615 N N . LEU A 1 82 ? 5.046 -7.893 -16.809 1.00 67.38 82 LEU A N 1
ATOM 616 C CA . LEU A 1 82 ? 5.784 -9.125 -16.524 1.00 67.38 82 LEU A CA 1
ATOM 617 C C . LEU A 1 82 ? 6.245 -9.810 -17.814 1.00 67.38 82 LEU A C 1
ATOM 619 O O . LEU A 1 82 ? 7.359 -10.314 -17.862 1.00 67.38 82 LEU A O 1
ATOM 623 N N . GLN A 1 83 ? 5.425 -9.802 -18.865 1.00 68.06 83 GLN A N 1
ATOM 624 C CA . GLN A 1 83 ? 5.804 -10.352 -20.166 1.00 68.06 83 GLN A CA 1
ATOM 625 C C . GLN A 1 83 ? 6.902 -9.522 -20.850 1.00 68.06 83 GLN A C 1
ATOM 627 O O . GLN A 1 83 ? 7.870 -10.090 -21.343 1.00 68.06 83 GLN A O 1
ATOM 632 N N . ALA A 1 84 ? 6.813 -8.192 -20.794 1.00 67.25 84 ALA A N 1
ATOM 633 C CA . ALA A 1 84 ? 7.842 -7.292 -21.314 1.00 67.25 84 ALA A CA 1
ATOM 634 C C . ALA A 1 84 ? 9.185 -7.470 -20.593 1.00 67.25 84 ALA A C 1
ATOM 636 O O . ALA A 1 84 ? 10.236 -7.488 -21.226 1.00 67.25 84 ALA A O 1
ATOM 637 N N . LEU A 1 85 ? 9.155 -7.645 -19.267 1.00 66.25 85 LEU A N 1
ATOM 638 C CA . LEU A 1 85 ? 10.347 -7.957 -18.475 1.00 66.25 85 LEU A CA 1
ATOM 639 C C . LEU A 1 85 ? 11.028 -9.243 -18.959 1.00 66.25 85 LEU A C 1
ATOM 641 O O . LEU A 1 85 ? 12.249 -9.258 -19.088 1.00 66.25 85 LEU A O 1
ATOM 645 N N . ARG A 1 86 ? 10.259 -10.288 -19.288 1.00 66.81 86 ARG A N 1
ATOM 646 C CA . ARG A 1 86 ? 10.804 -11.541 -19.840 1.00 66.81 86 ARG A CA 1
ATOM 647 C C . ARG A 1 86 ? 11.452 -11.344 -21.206 1.00 66.81 86 ARG A C 1
ATOM 649 O O . ARG A 1 86 ? 12.506 -11.903 -21.468 1.00 66.81 86 ARG A O 1
ATOM 656 N N . GLU A 1 87 ? 10.852 -10.519 -22.059 1.00 66.38 87 GLU A N 1
ATOM 657 C CA . GLU A 1 87 ? 11.401 -10.215 -23.387 1.00 66.38 87 GLU A CA 1
ATOM 658 C C . GLU A 1 87 ? 12.682 -9.363 -23.324 1.00 66.38 87 GLU A C 1
ATOM 660 O O . GLU A 1 87 ? 13.515 -9.439 -24.225 1.00 66.38 87 GLU A O 1
ATOM 665 N N . MET A 1 88 ? 12.867 -8.571 -22.262 1.00 64.31 88 MET A N 1
ATOM 666 C CA . MET A 1 88 ? 14.025 -7.680 -22.105 1.00 64.31 88 MET A CA 1
ATOM 667 C C . MET A 1 88 ? 15.217 -8.290 -21.376 1.00 64.31 88 MET A C 1
ATOM 669 O O . MET A 1 88 ? 16.343 -7.809 -21.529 1.00 64.31 88 MET A O 1
ATOM 673 N N . VAL A 1 89 ? 15.008 -9.329 -20.571 1.00 67.25 89 VAL A N 1
ATOM 674 C CA . VAL A 1 89 ? 16.104 -9.957 -19.838 1.00 67.25 89 VAL A CA 1
ATOM 675 C C . VAL A 1 89 ? 16.792 -10.984 -20.737 1.00 67.25 89 VAL A C 1
ATOM 677 O O . VAL A 1 89 ? 16.367 -12.121 -20.878 1.00 67.25 89 VAL A O 1
ATOM 680 N N . ALA A 1 90 ? 17.918 -10.581 -21.326 1.00 60.00 90 ALA A N 1
ATOM 681 C CA . ALA A 1 90 ? 18.693 -11.388 -22.273 1.00 60.00 90 ALA A CA 1
ATOM 682 C C . ALA A 1 90 ? 19.361 -12.655 -21.677 1.00 60.00 90 ALA A C 1
ATOM 684 O O . ALA A 1 90 ? 20.011 -13.399 -22.411 1.00 60.00 90 ALA A O 1
ATOM 685 N N . SER A 1 91 ? 19.252 -12.904 -20.362 1.00 71.25 91 SER A N 1
ATOM 686 C CA . SER A 1 91 ? 19.884 -14.043 -19.676 1.00 71.25 91 SER A CA 1
ATOM 687 C C . SER A 1 91 ? 18.902 -14.782 -18.751 1.00 71.25 91 SER A C 1
ATOM 689 O O . SER A 1 91 ? 18.412 -14.173 -17.794 1.00 71.25 91 SER A O 1
ATOM 691 N N . PRO A 1 92 ? 18.702 -16.106 -18.929 1.00 72.94 92 PRO A N 1
ATOM 692 C CA . PRO A 1 92 ? 17.783 -16.913 -18.116 1.00 72.94 92 PRO A CA 1
ATOM 693 C C . PRO A 1 92 ? 18.057 -16.853 -16.604 1.00 72.94 92 PRO A C 1
ATOM 695 O O . PRO A 1 92 ? 17.147 -16.967 -15.786 1.00 72.94 92 PRO A O 1
ATOM 698 N N . HIS A 1 93 ? 19.321 -16.662 -16.207 1.00 77.94 93 HIS A N 1
ATOM 699 C CA . HIS A 1 93 ? 19.709 -16.581 -14.796 1.00 77.94 93 HIS A CA 1
ATOM 700 C C . HIS A 1 93 ? 19.313 -15.252 -14.147 1.00 77.94 93 HIS A C 1
ATOM 702 O O . HIS A 1 93 ? 18.926 -15.226 -12.979 1.00 77.94 93 HIS A O 1
ATOM 708 N N . VAL A 1 94 ? 19.400 -14.154 -14.901 1.00 77.88 94 VAL A N 1
ATOM 709 C CA . VAL A 1 94 ? 18.980 -12.830 -14.426 1.00 77.88 94 VAL A CA 1
ATOM 710 C C . VAL A 1 94 ? 17.456 -12.770 -14.359 1.00 77.88 94 VAL A C 1
ATOM 712 O O . VAL A 1 94 ? 16.916 -12.242 -13.392 1.00 77.88 94 VAL A O 1
ATOM 715 N N . GLU A 1 95 ? 16.768 -13.381 -15.326 1.00 76.25 95 GLU A N 1
ATOM 716 C CA . GLU A 1 95 ? 15.306 -13.475 -15.347 1.00 76.25 95 GLU A CA 1
ATOM 717 C C . GLU A 1 95 ? 14.803 -14.209 -14.098 1.00 76.25 95 GLU A C 1
ATOM 719 O O . GLU A 1 95 ? 13.996 -13.667 -13.341 1.00 76.25 95 GLU A O 1
ATOM 724 N N . LEU A 1 96 ? 15.349 -15.397 -13.818 1.00 80.94 96 LEU A N 1
ATOM 725 C CA . LEU A 1 96 ? 14.978 -16.183 -12.642 1.00 80.94 96 LEU A CA 1
ATOM 726 C C . LEU A 1 96 ? 15.230 -15.427 -11.329 1.00 80.94 96 LEU A C 1
ATOM 728 O O . LEU A 1 96 ? 14.381 -15.447 -10.441 1.00 80.94 96 LEU A O 1
ATOM 732 N N . ALA A 1 97 ? 16.375 -14.749 -11.200 1.00 84.50 97 ALA A N 1
ATOM 733 C CA . ALA A 1 97 ? 16.702 -13.982 -10.000 1.00 84.50 97 ALA A CA 1
ATOM 734 C C . ALA A 1 97 ? 15.722 -12.819 -9.770 1.00 84.50 97 ALA A C 1
ATOM 736 O O . ALA A 1 97 ? 15.264 -12.615 -8.645 1.00 84.50 97 ALA A O 1
ATOM 737 N N . VAL A 1 98 ? 15.365 -12.087 -10.831 1.00 81.38 98 VAL A N 1
ATOM 738 C CA . VAL A 1 98 ? 14.394 -10.984 -10.766 1.00 81.38 98 VAL A CA 1
ATOM 739 C C . VAL A 1 98 ? 12.999 -11.501 -10.415 1.00 81.38 98 VAL A C 1
ATOM 741 O O . VAL A 1 98 ? 12.334 -10.911 -9.563 1.00 81.38 98 VAL A O 1
ATOM 744 N N . HIS A 1 99 ? 12.571 -12.618 -11.006 1.00 80.00 99 HIS A N 1
ATOM 745 C CA . HIS A 1 99 ? 11.281 -13.234 -10.695 1.00 80.00 99 HIS A CA 1
ATOM 746 C C . HIS A 1 99 ? 11.207 -13.725 -9.250 1.00 80.00 99 HIS A C 1
ATOM 748 O O . HIS A 1 99 ? 10.282 -13.352 -8.535 1.00 80.00 99 HIS A O 1
ATOM 754 N N . LEU A 1 100 ? 12.207 -14.478 -8.786 1.00 85.75 100 LEU A N 1
ATOM 755 C CA . LEU A 1 100 ? 12.249 -14.951 -7.401 1.00 85.75 100 LEU A CA 1
ATOM 756 C C . LEU A 1 100 ? 12.260 -13.792 -6.405 1.00 85.75 100 LEU A C 1
ATOM 758 O O . LEU A 1 100 ? 11.586 -13.854 -5.379 1.00 85.75 100 LEU A O 1
ATOM 762 N N . PHE A 1 101 ? 12.998 -12.723 -6.706 1.00 86.62 101 PHE A N 1
ATOM 763 C CA . PHE A 1 101 ? 12.993 -11.528 -5.873 1.00 86.62 101 PHE A CA 1
ATOM 764 C C . PHE A 1 101 ? 11.611 -10.868 -5.832 1.00 86.62 101 PHE A C 1
ATOM 766 O O . PHE A 1 101 ? 11.128 -10.546 -4.748 1.00 86.62 101 PHE A O 1
ATOM 773 N N . ALA A 1 102 ? 10.959 -10.697 -6.985 1.00 85.25 102 ALA A N 1
ATOM 774 C CA . ALA A 1 102 ? 9.621 -10.118 -7.063 1.00 85.25 102 ALA A CA 1
ATOM 775 C C . ALA A 1 102 ? 8.585 -10.969 -6.310 1.00 85.25 102 ALA A C 1
ATOM 777 O O . ALA A 1 102 ? 7.794 -10.420 -5.544 1.00 85.25 102 ALA A O 1
ATOM 778 N N . ASP A 1 103 ? 8.637 -12.293 -6.457 1.00 86.56 103 ASP A N 1
ATOM 779 C CA . ASP A 1 103 ? 7.727 -13.227 -5.793 1.00 86.56 103 ASP A CA 1
ATOM 780 C C . ASP A 1 103 ? 7.936 -13.235 -4.273 1.00 86.56 103 ASP A C 1
ATOM 782 O O . ASP A 1 103 ? 6.969 -13.165 -3.514 1.00 86.56 103 ASP A O 1
ATOM 786 N N . LEU A 1 104 ? 9.189 -13.246 -3.803 1.00 90.19 104 LEU A N 1
ATOM 787 C CA . LEU A 1 104 ? 9.510 -13.164 -2.373 1.00 90.19 104 LEU A CA 1
ATOM 788 C C . LEU A 1 104 ? 9.121 -11.809 -1.773 1.00 90.19 104 LEU A C 1
ATOM 790 O O . LEU A 1 104 ? 8.579 -11.755 -0.665 1.00 90.19 104 LEU A O 1
ATOM 794 N N . ALA A 1 105 ? 9.371 -10.715 -2.494 1.00 89.50 105 ALA A N 1
ATOM 795 C CA . ALA A 1 105 ? 8.983 -9.375 -2.069 1.00 89.50 105 ALA A CA 1
ATOM 796 C C . ALA A 1 105 ? 7.456 -9.248 -1.971 1.00 89.50 105 ALA A C 1
ATOM 798 O O . ALA A 1 105 ? 6.936 -8.745 -0.970 1.00 89.50 105 ALA A O 1
ATOM 799 N N . LEU A 1 106 ? 6.733 -9.767 -2.968 1.00 87.75 106 LEU A N 1
ATOM 800 C CA . LEU A 1 106 ? 5.275 -9.796 -2.985 1.00 87.75 106 LEU A CA 1
ATOM 801 C C . LEU A 1 106 ? 4.729 -10.672 -1.857 1.00 87.75 106 LEU A C 1
ATOM 803 O O . LEU A 1 106 ? 3.840 -10.228 -1.135 1.00 87.75 106 LEU A O 1
ATOM 807 N N . ALA A 1 107 ? 5.284 -11.868 -1.643 1.00 89.81 107 ALA A N 1
ATOM 808 C CA . ALA A 1 107 ? 4.874 -12.763 -0.564 1.00 89.81 107 ALA A CA 1
ATOM 809 C C . ALA A 1 107 ? 5.085 -12.131 0.820 1.00 89.81 107 ALA A C 1
ATOM 811 O O . ALA A 1 107 ? 4.200 -12.196 1.674 1.00 89.81 107 ALA A O 1
ATOM 812 N N . THR A 1 108 ? 6.224 -11.467 1.033 1.00 91.38 108 THR A N 1
ATOM 813 C CA . THR A 1 108 ? 6.539 -10.797 2.305 1.00 91.38 108 THR A CA 1
ATOM 814 C C . THR A 1 108 ? 5.599 -9.620 2.563 1.00 91.38 108 THR A C 1
ATOM 816 O O . THR A 1 108 ? 5.081 -9.462 3.669 1.00 91.38 108 THR A O 1
ATOM 819 N N . SER A 1 109 ? 5.328 -8.812 1.534 1.00 89.94 109 SER A N 1
ATOM 820 C CA . SER A 1 109 ? 4.370 -7.707 1.624 1.00 89.94 109 SER A CA 1
ATOM 821 C C . SER A 1 109 ? 2.947 -8.211 1.886 1.00 89.94 109 SER A C 1
ATOM 823 O O . SER A 1 109 ? 2.261 -7.701 2.774 1.00 89.94 109 SER A O 1
ATOM 825 N N . PHE A 1 110 ? 2.531 -9.259 1.171 1.00 88.56 110 PHE A N 1
ATOM 826 C CA . PHE A 1 110 ? 1.227 -9.887 1.335 1.00 88.56 110 PHE A CA 1
ATOM 827 C C . PHE A 1 110 ? 1.039 -10.440 2.746 1.00 88.56 110 PHE A C 1
ATOM 829 O O . PHE A 1 110 ? -0.008 -10.218 3.346 1.00 88.56 110 PHE A O 1
ATOM 836 N N . LEU A 1 111 ? 2.056 -11.098 3.307 1.00 88.88 111 LEU A N 1
ATOM 837 C CA . LEU A 1 111 ? 2.002 -11.648 4.659 1.00 88.88 111 LEU A CA 1
ATOM 838 C C . LEU A 1 111 ? 1.775 -10.551 5.707 1.00 88.88 111 LEU A C 1
ATOM 840 O O . LEU A 1 111 ? 0.923 -10.717 6.576 1.00 88.88 111 LEU A O 1
ATOM 844 N N . GLY A 1 112 ? 2.471 -9.414 5.603 1.00 87.12 112 GLY A N 1
ATOM 845 C CA . GLY A 1 112 ? 2.278 -8.287 6.524 1.00 87.12 112 GLY A CA 1
ATOM 846 C C . GLY A 1 112 ? 0.853 -7.722 6.486 1.00 87.12 112 GLY A C 1
ATOM 847 O O . GLY A 1 112 ? 0.235 -7.519 7.530 1.00 87.12 112 GLY A O 1
ATOM 848 N N . VAL A 1 113 ? 0.302 -7.525 5.286 1.00 85.62 113 VAL A N 1
ATOM 849 C CA . VAL A 1 113 ? -1.074 -7.028 5.108 1.00 85.62 113 VAL A CA 1
ATOM 850 C C . VAL A 1 113 ? -2.105 -8.062 5.563 1.00 85.62 113 VAL A C 1
ATOM 852 O O . VAL A 1 113 ? -3.078 -7.709 6.227 1.00 85.62 113 VAL A O 1
ATOM 855 N N . ALA A 1 114 ? -1.891 -9.337 5.243 1.00 87.25 114 ALA A N 1
ATOM 856 C CA . ALA A 1 114 ? -2.797 -10.417 5.605 1.00 87.25 114 ALA A CA 1
ATOM 857 C C . ALA A 1 114 ? -2.855 -10.644 7.118 1.00 87.25 114 ALA A C 1
ATOM 859 O O . ALA A 1 114 ? -3.942 -10.868 7.639 1.00 87.25 114 ALA A O 1
ATOM 860 N N . LEU A 1 115 ? -1.727 -10.543 7.829 1.00 86.25 115 LEU A N 1
ATOM 861 C CA . LEU A 1 115 ? -1.714 -10.589 9.293 1.00 86.25 115 LEU A CA 1
ATOM 862 C C . LEU A 1 115 ? -2.469 -9.401 9.899 1.00 86.25 115 LEU A C 1
ATOM 864 O O . LEU A 1 115 ? -3.300 -9.600 10.777 1.00 86.25 115 LEU A 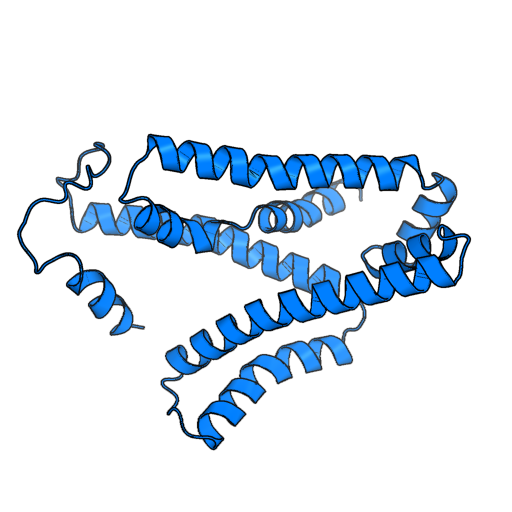O 1
ATOM 868 N N . GLY A 1 116 ? -2.257 -8.186 9.382 1.00 84.88 116 GLY A N 1
ATOM 869 C CA . GLY A 1 116 ? -3.005 -7.011 9.840 1.00 84.88 116 GLY A CA 1
ATOM 870 C C . GLY A 1 116 ? -4.516 -7.148 9.621 1.00 84.88 116 GLY A C 1
ATOM 871 O O . GLY A 1 116 ? -5.305 -6.815 10.503 1.00 84.88 116 GLY A O 1
ATOM 872 N N . LEU A 1 117 ? -4.927 -7.684 8.466 1.00 86.19 117 LEU A N 1
ATOM 873 C CA . LEU A 1 117 ? -6.334 -7.963 8.177 1.00 86.19 117 LEU A CA 1
ATOM 874 C C . LEU A 1 117 ? -6.888 -9.092 9.056 1.00 86.19 117 LEU A C 1
ATOM 876 O O . LEU A 1 117 ? -8.019 -8.995 9.524 1.00 86.19 117 LEU A O 1
ATOM 880 N N . PHE A 1 118 ? -6.099 -10.139 9.294 1.00 86.81 118 PHE A N 1
ATOM 881 C CA . PHE A 1 118 ? -6.462 -11.248 10.169 1.00 86.81 118 PHE A CA 1
ATOM 882 C C . PHE A 1 118 ? -6.743 -10.757 11.590 1.00 86.81 118 PHE A C 1
ATOM 884 O O . PHE A 1 118 ? -7.797 -11.072 12.138 1.00 86.81 118 PHE A O 1
ATOM 891 N N . ASP A 1 119 ? -5.843 -9.956 12.164 1.00 84.56 119 ASP A N 1
ATOM 892 C CA . ASP A 1 119 ? -6.002 -9.410 13.514 1.00 84.56 119 ASP A CA 1
ATOM 893 C C . ASP A 1 119 ? -7.200 -8.449 13.578 1.00 84.56 119 ASP A C 1
ATOM 895 O O . ASP A 1 119 ? -8.028 -8.551 14.482 1.00 84.56 119 ASP A O 1
ATOM 899 N N . TYR A 1 120 ? -7.370 -7.588 12.566 1.00 84.06 120 TYR A N 1
ATOM 900 C CA . TYR A 1 120 ? -8.529 -6.697 12.468 1.00 84.06 120 TYR A CA 1
ATOM 901 C C . TYR A 1 120 ? -9.861 -7.460 12.420 1.00 84.06 120 TYR A C 1
ATOM 903 O O . TYR A 1 120 ? -10.812 -7.098 13.110 1.00 84.06 120 TYR A O 1
ATOM 911 N N . LEU A 1 121 ? -9.947 -8.532 11.626 1.00 83.44 121 LEU A N 1
ATOM 912 C CA . LEU A 1 121 ? -11.156 -9.351 11.529 1.00 83.44 121 LEU A CA 1
ATOM 913 C C . LEU A 1 121 ? -11.384 -10.199 12.787 1.00 83.44 121 LEU A C 1
ATOM 915 O O . LEU A 1 121 ? -12.535 -10.406 13.173 1.00 83.44 121 LEU A O 1
ATOM 919 N N . ALA A 1 122 ? -10.321 -10.682 13.437 1.00 82.94 122 ALA A N 1
ATOM 920 C CA . ALA A 1 122 ? -10.429 -11.374 14.720 1.00 82.94 122 ALA A CA 1
ATOM 921 C C . ALA A 1 122 ? -11.064 -10.465 15.781 1.00 82.94 122 ALA A C 1
ATOM 923 O O . ALA A 1 122 ? -11.991 -10.897 16.471 1.00 82.94 122 ALA A O 1
ATOM 924 N N . ASP A 1 123 ? -10.605 -9.213 15.847 1.00 80.94 123 ASP A N 1
ATOM 925 C CA . ASP A 1 123 ? -11.133 -8.188 16.745 1.00 80.94 123 ASP A CA 1
ATOM 926 C C . ASP A 1 123 ? -12.583 -7.820 16.395 1.00 80.94 123 ASP A C 1
ATOM 928 O O . ASP A 1 123 ? -13.445 -7.834 17.274 1.00 80.94 123 ASP A O 1
ATOM 932 N N . LEU A 1 124 ? -12.882 -7.564 15.114 1.00 82.50 124 LEU A N 1
ATOM 933 C CA . LEU A 1 124 ? -14.215 -7.154 14.649 1.00 82.50 124 LEU A CA 1
ATOM 934 C C . LEU A 1 124 ? -15.293 -8.212 14.920 1.00 82.50 124 LEU A C 1
ATOM 936 O O . LEU A 1 124 ? -16.425 -7.889 15.265 1.00 82.50 124 LEU A O 1
ATOM 940 N N . PHE A 1 125 ? -14.954 -9.493 14.771 1.00 81.00 125 PHE A N 1
ATOM 941 C CA . PHE A 1 125 ? -15.876 -10.593 15.057 1.00 81.00 125 PHE A CA 1
ATOM 942 C C . PHE A 1 125 ? -15.781 -11.109 16.503 1.00 81.00 125 PHE A C 1
ATOM 944 O O . PHE A 1 125 ? -16.355 -12.165 16.789 1.00 81.00 125 PHE A O 1
ATOM 951 N N . GLN A 1 126 ? -15.045 -10.410 17.383 1.00 75.81 126 GLN A N 1
ATOM 952 C CA . GLN A 1 126 ? -14.783 -10.776 18.782 1.00 75.81 126 GLN A CA 1
ATOM 953 C C . GLN A 1 126 ? -14.424 -12.261 18.959 1.00 75.81 126 GLN A C 1
ATOM 955 O O . GLN A 1 126 ? -14.946 -12.968 19.827 1.00 75.81 126 GLN A O 1
ATOM 960 N N . ARG A 1 127 ? -13.563 -12.786 18.079 1.00 70.50 127 ARG A N 1
ATOM 961 C CA . ARG A 1 127 ? -13.267 -14.222 18.032 1.00 70.50 127 ARG A CA 1
ATOM 962 C C . ARG A 1 127 ? -12.293 -14.615 19.131 1.00 70.50 127 ARG A C 1
ATOM 964 O O . ARG A 1 127 ? -11.301 -13.944 19.395 1.00 70.50 127 ARG A O 1
ATOM 971 N N . SER A 1 128 ? -12.560 -15.757 19.761 1.00 66.38 128 SER A N 1
ATOM 972 C CA . SER A 1 128 ? -11.667 -16.310 20.776 1.00 66.38 128 SER A CA 1
ATOM 973 C C . SER A 1 128 ? -10.341 -16.760 20.152 1.00 66.38 128 SER A C 1
ATOM 975 O O . SER A 1 128 ? -10.318 -17.323 19.056 1.00 66.38 128 SER A O 1
ATOM 977 N N . ASN A 1 129 ? -9.236 -16.599 20.891 1.00 67.38 129 ASN A N 1
ATOM 978 C CA . ASN A 1 129 ? -7.885 -17.064 20.524 1.00 67.38 129 ASN A CA 1
ATOM 979 C C . ASN A 1 129 ? -7.729 -18.603 20.516 1.00 67.38 129 ASN A C 1
ATOM 981 O O . ASN A 1 129 ? -6.645 -19.143 20.733 1.00 67.38 129 ASN A O 1
ATOM 985 N N . THR A 1 130 ? -8.813 -19.338 20.276 1.00 79.75 130 THR A N 1
ATOM 986 C CA . THR A 1 130 ? -8.793 -20.791 20.119 1.00 79.75 130 THR A CA 1
ATOM 987 C C . THR A 1 130 ? -8.318 -21.172 18.718 1.00 79.75 130 THR A C 1
ATOM 989 O O . THR A 1 130 ? -8.468 -20.410 17.762 1.00 79.75 130 THR A O 1
ATOM 992 N N . VAL A 1 131 ? -7.766 -22.380 18.569 1.00 74.88 131 VAL A N 1
ATOM 993 C CA . VAL A 1 131 ? -7.285 -22.895 17.272 1.00 74.88 131 VAL A CA 1
ATOM 994 C C . VAL A 1 131 ? -8.398 -22.865 16.215 1.00 74.88 131 VAL A C 1
ATOM 996 O O . VAL A 1 131 ? -8.153 -22.464 15.081 1.00 74.88 131 VAL A O 1
ATOM 999 N N . GLY A 1 132 ? -9.637 -23.194 16.604 1.00 76.88 132 GLY A N 1
ATOM 1000 C CA . GLY A 1 132 ? -10.813 -23.112 15.730 1.00 76.88 132 GLY A CA 1
ATOM 1001 C C . GLY A 1 132 ? -11.217 -21.678 15.369 1.00 76.88 132 GLY A C 1
ATOM 1002 O O . GLY A 1 132 ? -11.527 -21.412 14.209 1.00 76.88 132 GLY A O 1
ATOM 1003 N N . GLY A 1 133 ? -11.153 -20.742 16.325 1.00 78.00 133 GLY A N 1
ATOM 1004 C CA . GLY A 1 133 ? -11.408 -19.319 16.078 1.00 78.00 133 GLY A CA 1
ATOM 1005 C C . GLY A 1 133 ? -10.410 -18.720 15.088 1.00 78.00 133 GLY A C 1
ATOM 1006 O O . GLY A 1 133 ? -10.809 -18.079 14.121 1.00 78.00 133 GLY A O 1
ATOM 1007 N N . ARG A 1 134 ? -9.119 -19.033 15.251 1.00 81.75 134 ARG A N 1
ATOM 1008 C CA . ARG A 1 134 ? -8.058 -18.593 14.332 1.00 81.75 134 ARG A CA 1
ATOM 1009 C C . ARG A 1 134 ? -8.196 -19.205 12.938 1.00 81.75 134 ARG A C 1
ATOM 1011 O O . ARG A 1 134 ? -7.985 -18.506 11.954 1.00 81.75 134 ARG A O 1
ATOM 1018 N N . LEU A 1 135 ? -8.585 -20.477 12.835 1.00 83.75 135 LEU A N 1
ATOM 1019 C CA . LEU A 1 135 ? -8.854 -21.127 11.547 1.00 83.75 135 LEU A CA 1
ATOM 1020 C C . LEU A 1 135 ? -10.034 -20.483 10.811 1.00 83.75 135 LEU A C 1
ATOM 1022 O O . LEU A 1 135 ? -9.936 -20.245 9.610 1.00 83.75 135 LEU A O 1
ATOM 1026 N N . GLN A 1 136 ? -11.118 -20.146 11.518 1.00 83.88 136 GLN A N 1
ATOM 1027 C CA . GLN A 1 136 ? -12.249 -19.423 10.927 1.00 83.88 136 GLN A CA 1
ATOM 1028 C C . GLN A 1 136 ? -11.863 -18.012 10.480 1.00 83.88 136 GLN A C 1
ATOM 1030 O O . GLN A 1 136 ? -12.188 -17.631 9.357 1.00 83.88 136 GLN A O 1
ATOM 1035 N N . THR A 1 137 ? -11.140 -17.253 11.308 1.00 86.25 137 THR A N 1
ATOM 1036 C CA . THR A 1 137 ? -10.646 -15.924 10.919 1.00 86.25 137 THR A CA 1
ATOM 1037 C C . THR A 1 137 ? -9.728 -16.021 9.704 1.00 86.25 137 THR A C 1
ATOM 1039 O O . THR A 1 137 ? -9.871 -15.245 8.762 1.00 86.25 137 THR A O 1
ATOM 1042 N N . GLY A 1 138 ? -8.842 -17.021 9.665 1.00 86.06 138 GLY A N 1
ATOM 1043 C CA . GLY A 1 138 ? -7.971 -17.282 8.520 1.00 86.06 138 GLY A CA 1
ATOM 1044 C C . GLY A 1 138 ? -8.776 -17.592 7.263 1.00 86.06 138 GLY A C 1
ATOM 1045 O O . GLY A 1 138 ? -8.544 -16.989 6.220 1.00 86.06 138 GLY A O 1
ATOM 1046 N N . ALA A 1 139 ? -9.786 -18.455 7.372 1.00 87.88 139 ALA A N 1
ATOM 1047 C CA . ALA A 1 139 ? -10.685 -18.761 6.269 1.00 87.88 139 ALA A CA 1
ATOM 1048 C C . ALA A 1 139 ? -11.378 -17.494 5.741 1.00 87.88 139 ALA A C 1
ATOM 1050 O O . ALA A 1 139 ? -11.330 -17.244 4.545 1.00 87.88 139 ALA A O 1
ATOM 1051 N N . ILE A 1 140 ? -11.937 -16.646 6.608 1.00 88.31 140 ILE A N 1
ATOM 1052 C CA . ILE A 1 140 ? -12.595 -15.392 6.199 1.00 88.31 140 ILE A CA 1
ATOM 1053 C C . ILE A 1 140 ? -11.595 -14.391 5.597 1.00 88.31 140 ILE A C 1
ATOM 1055 O O . ILE A 1 140 ? -11.944 -13.652 4.682 1.00 88.31 140 ILE A O 1
ATOM 1059 N N . THR A 1 141 ? -10.350 -14.384 6.072 1.00 87.06 141 THR A N 1
ATOM 1060 C CA . THR A 1 141 ? -9.295 -13.485 5.580 1.00 87.06 141 THR A CA 1
ATOM 1061 C C . THR A 1 141 ? -8.809 -13.891 4.186 1.00 87.06 141 THR A C 1
ATOM 1063 O O . THR A 1 141 ? -8.595 -13.032 3.334 1.00 87.06 141 THR A O 1
ATOM 1066 N N . PHE A 1 142 ? -8.649 -15.195 3.929 1.00 89.06 142 PHE A N 1
ATOM 1067 C CA . PHE A 1 142 ? -8.002 -15.700 2.713 1.00 89.06 142 PHE A CA 1
ATOM 1068 C C . PHE A 1 142 ? -8.962 -16.265 1.659 1.00 89.06 142 PHE A C 1
ATOM 1070 O O . PHE A 1 142 ? -8.670 -16.128 0.472 1.00 89.06 142 PHE A O 1
ATOM 1077 N N . LEU A 1 143 ? -10.102 -16.869 2.031 1.00 89.00 143 LEU A N 1
ATOM 1078 C CA . LEU A 1 143 ? -11.036 -17.454 1.053 1.00 89.00 143 LEU A CA 1
ATOM 1079 C C . LEU A 1 143 ? -11.620 -16.424 0.087 1.00 89.00 143 LEU A C 1
ATOM 1081 O O . LEU A 1 143 ? -11.624 -16.718 -1.107 1.00 89.00 143 LEU A O 1
ATOM 1085 N N . PRO A 1 144 ? -12.112 -15.248 0.525 1.00 88.00 144 PRO A N 1
ATOM 1086 C CA . PRO A 1 144 ? -12.715 -14.301 -0.407 1.00 88.00 144 PRO A CA 1
ATOM 1087 C C . PRO A 1 144 ? -11.707 -13.763 -1.438 1.00 88.00 144 PRO A C 1
ATOM 1089 O O . PRO A 1 144 ? -12.013 -13.837 -2.632 1.00 88.00 144 PRO A O 1
ATOM 1092 N N . PRO A 1 145 ? -10.491 -13.310 -1.050 1.00 86.06 145 PRO A N 1
ATOM 1093 C CA . PRO A 1 145 ? -9.463 -12.930 -2.020 1.00 86.06 145 PRO A CA 1
ATOM 1094 C C . PRO A 1 145 ? -9.032 -14.086 -2.931 1.00 86.06 145 PRO A C 1
ATOM 1096 O O . PRO A 1 145 ? -8.857 -13.877 -4.130 1.00 86.06 145 PRO A O 1
ATOM 1099 N N . LEU A 1 146 ? -8.901 -15.307 -2.396 1.00 86.44 146 LEU A N 1
ATOM 1100 C CA . LEU A 1 146 ? -8.508 -16.487 -3.172 1.00 86.44 146 LEU A CA 1
ATOM 1101 C C . LEU A 1 146 ? -9.575 -16.877 -4.201 1.00 86.44 146 LEU A C 1
ATOM 1103 O O . LEU A 1 146 ? -9.253 -17.110 -5.362 1.00 86.44 146 LEU A O 1
ATOM 1107 N N . ALA A 1 147 ? -10.847 -16.911 -3.803 1.00 88.00 147 ALA A N 1
ATOM 1108 C CA . ALA A 1 147 ? -11.955 -17.180 -4.711 1.00 88.00 147 ALA A CA 1
ATOM 1109 C C . ALA A 1 147 ? -12.002 -16.127 -5.824 1.00 88.00 147 ALA A C 1
ATOM 1111 O O . ALA A 1 147 ? -12.092 -16.472 -7.001 1.00 88.00 147 ALA A O 1
ATOM 1112 N N . PHE A 1 148 ? -11.860 -14.845 -5.476 1.00 84.94 148 PHE A N 1
ATOM 1113 C CA . PHE A 1 148 ? -11.810 -13.778 -6.470 1.00 84.94 148 PHE A CA 1
ATOM 1114 C C . PHE A 1 148 ? -10.637 -13.952 -7.449 1.00 84.94 148 PHE A C 1
ATOM 1116 O O . PHE A 1 148 ? -10.830 -13.821 -8.657 1.00 84.94 148 PHE A O 1
ATOM 1123 N N . ALA A 1 149 ? -9.451 -14.317 -6.956 1.00 83.25 149 ALA A N 1
ATOM 1124 C CA . ALA A 1 149 ? -8.282 -14.575 -7.794 1.00 83.25 149 ALA A CA 1
ATOM 1125 C C . ALA A 1 149 ? -8.477 -15.770 -8.749 1.00 83.25 149 ALA A C 1
ATOM 1127 O O . ALA A 1 149 ? -8.051 -15.702 -9.901 1.00 83.25 149 ALA A O 1
ATOM 1128 N N . LEU A 1 150 ? -9.146 -16.839 -8.299 1.00 83.56 150 LEU A N 1
ATOM 1129 C CA . LEU A 1 150 ? -9.402 -18.038 -9.107 1.00 83.56 150 LEU A CA 1
ATOM 1130 C C . LEU A 1 150 ? -10.491 -17.822 -10.170 1.00 83.56 150 LEU A C 1
ATOM 1132 O O . LEU A 1 150 ? -10.344 -18.293 -11.296 1.00 83.56 150 LEU A O 1
ATOM 1136 N N . PHE A 1 151 ? -11.571 -17.106 -9.841 1.00 84.50 151 PHE A N 1
ATOM 1137 C CA . PHE A 1 151 ? -12.690 -16.882 -10.767 1.00 84.50 151 PHE A CA 1
ATOM 1138 C C . PHE A 1 151 ? -12.483 -15.679 -11.703 1.00 84.50 151 PHE A C 1
ATOM 1140 O O . PHE A 1 151 ? -13.027 -15.668 -12.807 1.00 84.50 151 PHE A O 1
ATOM 1147 N N . TYR A 1 152 ? -11.677 -14.684 -11.308 1.00 78.25 152 TYR A N 1
ATOM 1148 C CA . TYR A 1 152 ? -11.413 -13.470 -12.091 1.00 78.25 152 TYR A CA 1
ATOM 1149 C C . TYR A 1 152 ? -9.903 -13.210 -12.281 1.00 78.25 152 TYR A C 1
ATOM 1151 O O . TYR A 1 152 ? -9.378 -12.202 -11.802 1.00 78.25 152 TYR A O 1
ATOM 1159 N N . PRO A 1 153 ? -9.187 -14.042 -13.063 1.00 68.00 153 PRO A N 1
ATOM 1160 C CA . PRO A 1 153 ? -7.730 -13.939 -13.241 1.00 68.00 153 PRO A CA 1
ATOM 1161 C C . PRO A 1 153 ? -7.259 -12.641 -13.926 1.00 68.00 153 PRO A C 1
ATOM 1163 O O . PRO A 1 153 ? -6.108 -12.236 -13.785 1.00 68.00 153 PRO A O 1
ATOM 1166 N N . ARG A 1 154 ? -8.146 -11.939 -14.647 1.00 67.56 154 ARG A N 1
ATOM 1167 C CA . ARG A 1 154 ? -7.887 -10.602 -15.230 1.00 67.56 154 ARG A CA 1
ATOM 1168 C C . ARG A 1 154 ? -8.429 -9.447 -14.376 1.00 67.56 154 ARG A C 1
ATOM 1170 O O . ARG A 1 154 ? -8.343 -8.291 -14.776 1.00 67.56 154 ARG A O 1
ATOM 1177 N N . GLY A 1 155 ? -8.989 -9.747 -13.204 1.00 71.81 155 GLY A N 1
ATOM 1178 C CA . GLY A 1 155 ? -9.666 -8.790 -12.331 1.00 71.81 155 GLY A CA 1
ATOM 1179 C C . GLY A 1 155 ? -8.745 -7.986 -11.415 1.00 71.81 155 GLY A C 1
ATOM 1180 O O . GLY A 1 155 ? -9.229 -7.063 -10.773 1.00 71.81 155 GLY A O 1
ATOM 1181 N N . PHE A 1 156 ? -7.442 -8.285 -11.349 1.00 73.81 156 PHE A N 1
ATOM 1182 C CA . PHE A 1 156 ? -6.513 -7.639 -10.407 1.00 73.81 156 PHE A CA 1
ATOM 1183 C C . PHE A 1 156 ? -6.508 -6.107 -10.516 1.00 73.81 156 PHE A C 1
ATOM 1185 O O . PHE A 1 156 ? -6.707 -5.413 -9.523 1.00 73.81 156 PHE A O 1
ATOM 1192 N N . VAL A 1 157 ? -6.346 -5.571 -11.732 1.00 74.06 157 VAL A N 1
ATOM 1193 C CA . VAL A 1 157 ? -6.300 -4.115 -11.962 1.00 74.06 157 VAL A CA 1
ATOM 1194 C C . VAL A 1 157 ? -7.649 -3.464 -11.643 1.00 74.06 157 VAL A C 1
ATOM 1196 O O . VAL A 1 157 ? -7.699 -2.392 -11.047 1.00 74.06 157 VAL A O 1
ATOM 1199 N N . MET A 1 158 ? -8.751 -4.133 -11.989 1.00 76.06 158 MET A N 1
ATOM 1200 C CA . MET A 1 158 ? -10.110 -3.666 -11.705 1.00 76.06 158 MET A CA 1
ATOM 1201 C C . MET A 1 158 ? -10.393 -3.642 -10.196 1.00 76.06 158 MET A C 1
ATOM 1203 O O . MET A 1 158 ? -10.884 -2.642 -9.678 1.00 76.06 158 MET A O 1
ATOM 1207 N N . ALA A 1 159 ? -10.030 -4.707 -9.477 1.00 80.62 159 ALA A N 1
ATOM 1208 C CA . ALA A 1 159 ? -10.163 -4.799 -8.027 1.00 80.62 159 ALA A CA 1
ATOM 1209 C C . ALA A 1 159 ? -9.311 -3.748 -7.309 1.00 80.62 159 ALA A C 1
ATOM 1211 O O . ALA A 1 159 ? -9.807 -3.085 -6.400 1.00 80.62 159 ALA A O 1
ATOM 1212 N N . LEU A 1 160 ? -8.069 -3.537 -7.760 1.00 77.62 160 LEU A N 1
ATOM 1213 C CA . LEU A 1 160 ? -7.198 -2.484 -7.241 1.00 77.62 160 LEU A CA 1
ATOM 1214 C C . LEU A 1 160 ? -7.808 -1.093 -7.471 1.00 77.62 160 LEU A C 1
ATOM 1216 O O . LEU A 1 160 ? -7.799 -0.261 -6.567 1.00 77.62 160 LEU A O 1
ATOM 1220 N N . GLY A 1 161 ? -8.397 -0.859 -8.647 1.00 76.44 161 GLY A N 1
ATOM 1221 C CA . GLY A 1 161 ? -9.108 0.379 -8.964 1.00 76.44 161 GLY A CA 1
ATOM 1222 C C . GLY A 1 161 ? -10.274 0.652 -8.009 1.00 76.44 161 GLY A C 1
ATOM 1223 O O . GLY A 1 161 ? -10.343 1.734 -7.427 1.00 76.44 161 GLY A O 1
ATOM 1224 N N . TYR A 1 162 ? -11.159 -0.326 -7.784 1.00 82.81 162 TYR A N 1
ATOM 1225 C CA . TYR A 1 162 ? -12.285 -0.169 -6.851 1.00 82.81 162 TYR A CA 1
ATOM 1226 C C . TYR A 1 162 ? -11.843 -0.018 -5.398 1.00 82.81 162 TYR A C 1
ATOM 1228 O O . TYR A 1 162 ? -12.364 0.847 -4.692 1.00 82.81 162 TYR A O 1
ATOM 1236 N N . ALA A 1 163 ? -10.865 -0.815 -4.959 1.00 82.38 163 ALA A N 1
ATOM 1237 C CA . ALA A 1 163 ? -10.278 -0.677 -3.632 1.00 82.38 163 ALA A CA 1
ATOM 1238 C C . ALA A 1 163 ? -9.703 0.732 -3.442 1.00 82.38 163 ALA A C 1
ATOM 1240 O O . ALA A 1 163 ? -9.914 1.352 -2.401 1.00 82.38 163 ALA A O 1
ATOM 1241 N N . GLY A 1 164 ? -9.053 1.280 -4.472 1.00 78.81 164 GLY A N 1
ATOM 1242 C CA . GLY A 1 164 ? -8.513 2.627 -4.417 1.00 78.81 164 GLY A CA 1
ATOM 1243 C C . GLY A 1 164 ? -9.556 3.729 -4.375 1.00 78.81 164 GLY A C 1
ATOM 1244 O O . GLY A 1 164 ? -9.377 4.693 -3.633 1.00 78.81 164 GLY A O 1
ATOM 1245 N N . VAL A 1 165 ? -10.682 3.573 -5.075 1.00 81.50 165 VAL A N 1
ATOM 1246 C CA . VAL A 1 165 ? -11.816 4.504 -4.945 1.00 81.50 165 VAL A CA 1
ATOM 1247 C C . VAL A 1 165 ? -12.366 4.470 -3.519 1.00 81.50 165 VAL A C 1
ATOM 1249 O O . VAL A 1 165 ? -12.541 5.524 -2.910 1.00 81.50 165 VAL A O 1
ATOM 1252 N N . ALA A 1 166 ? -12.597 3.277 -2.963 1.00 82.75 166 ALA A N 1
ATOM 1253 C CA . ALA A 1 166 ? -13.108 3.126 -1.602 1.00 82.75 166 ALA A CA 1
ATOM 1254 C C . ALA A 1 166 ? -12.158 3.745 -0.564 1.00 82.75 166 ALA A C 1
ATOM 1256 O O . ALA A 1 166 ? -12.599 4.497 0.305 1.00 82.75 166 ALA A O 1
ATOM 1257 N N . LEU A 1 167 ? -10.850 3.497 -0.694 1.00 78.94 167 LEU A N 1
ATOM 1258 C CA . LEU A 1 167 ? -9.827 4.095 0.163 1.00 78.94 167 LEU A CA 1
ATOM 1259 C C . LEU A 1 167 ? -9.755 5.613 0.011 1.00 78.94 167 LEU A C 1
ATOM 1261 O O . LEU A 1 167 ? -9.620 6.298 1.017 1.00 78.94 167 LEU A O 1
ATOM 1265 N N . ALA A 1 168 ? -9.872 6.153 -1.203 1.00 79.50 168 ALA A N 1
ATOM 1266 C CA . ALA A 1 168 ? -9.872 7.597 -1.427 1.00 79.50 168 ALA A CA 1
ATOM 1267 C C . ALA A 1 168 ? -11.061 8.282 -0.754 1.00 79.50 168 ALA A C 1
ATOM 1269 O O . ALA A 1 168 ? -10.901 9.290 -0.065 1.00 79.50 168 ALA A O 1
ATOM 1270 N N . VAL A 1 169 ? -12.246 7.692 -0.897 1.00 80.94 169 VAL A N 1
ATOM 1271 C CA . VAL A 1 169 ? -13.465 8.176 -0.249 1.00 80.94 169 VAL A CA 1
ATOM 1272 C C . VAL A 1 169 ? -13.330 8.100 1.274 1.00 80.94 169 VAL A C 1
ATOM 1274 O O . VAL A 1 169 ? -13.552 9.101 1.954 1.00 80.94 169 VAL A O 1
ATOM 1277 N N . LEU A 1 170 ? -12.898 6.960 1.821 1.00 75.75 170 LEU A N 1
ATOM 1278 C CA . LEU A 1 170 ? -12.685 6.791 3.263 1.00 75.75 170 LEU A CA 1
ATOM 1279 C C . LEU A 1 170 ? -11.626 7.757 3.808 1.00 75.75 170 LEU A C 1
ATOM 1281 O O . LEU A 1 170 ? -11.850 8.392 4.837 1.00 75.75 170 LEU A O 1
ATOM 1285 N N . ALA A 1 171 ? -10.507 7.919 3.104 1.00 74.44 171 ALA A N 1
ATOM 1286 C CA . ALA A 1 171 ? -9.430 8.826 3.484 1.00 74.44 171 ALA A CA 1
ATOM 1287 C C . ALA A 1 171 ? -9.873 10.295 3.502 1.00 74.44 171 ALA A C 1
ATOM 1289 O O . ALA A 1 171 ? -9.325 11.071 4.270 1.00 74.44 171 ALA A O 1
ATOM 1290 N N . LEU A 1 172 ? -10.870 10.695 2.709 1.00 75.94 172 LEU A N 1
ATOM 1291 C CA . LEU A 1 172 ? -11.420 12.057 2.734 1.00 75.94 172 LEU A CA 1
ATOM 1292 C C . LEU A 1 172 ? -12.520 12.227 3.795 1.00 75.94 172 LEU A C 1
ATOM 1294 O O . LEU A 1 172 ? -12.573 13.242 4.500 1.00 75.94 172 LEU A O 1
ATOM 1298 N N . ILE A 1 173 ? -13.402 11.236 3.929 1.00 79.69 173 ILE A N 1
ATOM 1299 C CA . ILE A 1 173 ? -14.582 11.310 4.800 1.00 79.69 173 ILE A CA 1
ATOM 1300 C C . ILE A 1 173 ? -14.213 11.124 6.278 1.00 79.69 173 ILE A C 1
ATOM 1302 O O . ILE A 1 173 ? -14.665 11.890 7.124 1.00 79.69 173 ILE A O 1
ATOM 1306 N N . ILE A 1 174 ? -13.364 10.151 6.615 1.00 77.88 174 ILE A N 1
ATOM 1307 C CA . ILE A 1 174 ? -12.997 9.858 8.010 1.00 77.88 174 ILE A CA 1
ATOM 1308 C C . ILE A 1 174 ? -12.369 11.077 8.720 1.00 77.88 174 ILE A C 1
ATOM 1310 O O . ILE A 1 174 ? -12.882 11.472 9.768 1.00 77.88 174 ILE A O 1
ATOM 1314 N N . PRO A 1 175 ? -11.314 11.742 8.203 1.00 72.12 175 PRO A N 1
ATOM 1315 C CA . PRO A 1 175 ? -10.717 12.884 8.901 1.00 72.12 175 PRO A CA 1
ATOM 1316 C C . PRO A 1 175 ? -11.642 14.108 8.944 1.00 72.12 175 PRO A C 1
ATOM 1318 O O . PRO A 1 175 ? -11.612 14.868 9.915 1.00 72.12 175 PRO A O 1
ATOM 1321 N N . SER A 1 176 ? -12.495 14.312 7.936 1.00 77.56 176 SER A N 1
ATOM 1322 C CA . SER A 1 176 ? -13.459 15.420 7.945 1.00 77.56 176 SER A CA 1
ATOM 1323 C C . SER A 1 176 ? -14.553 15.206 8.995 1.00 77.56 176 SER A C 1
ATOM 1325 O O . SER A 1 176 ? -14.852 16.125 9.760 1.00 77.56 176 SER A O 1
ATOM 1327 N N . LEU A 1 177 ? -15.069 13.982 9.135 1.00 79.50 177 LEU A N 1
ATOM 1328 C CA . LEU A 1 177 ? -15.999 13.626 10.208 1.00 79.50 177 LEU A CA 1
ATOM 1329 C C . LEU A 1 177 ? -15.346 13.708 11.593 1.00 79.50 177 LEU A C 1
ATOM 1331 O O . LEU A 1 177 ? -15.929 14.306 12.497 1.00 79.50 177 LEU A O 1
ATOM 1335 N N . LEU A 1 178 ? -14.124 13.188 11.758 1.00 75.94 178 LEU A N 1
ATOM 1336 C CA . LEU A 1 178 ? -13.390 13.250 13.029 1.00 75.94 178 LEU A CA 1
ATOM 1337 C C . LEU A 1 178 ? -13.123 14.695 13.465 1.00 75.94 178 LEU A C 1
ATOM 1339 O O . LEU A 1 178 ? -13.312 15.034 14.632 1.00 75.94 178 LEU A O 1
ATOM 1343 N N . THR A 1 179 ? -12.737 15.579 12.541 1.00 77.19 179 THR A N 1
ATOM 1344 C CA . THR A 1 179 ? -12.543 17.004 12.862 1.00 77.19 179 THR A CA 1
ATOM 1345 C C . THR A 1 179 ? -13.862 17.711 13.170 1.00 77.19 179 THR A C 1
ATOM 1347 O O . THR A 1 179 ? -13.899 18.556 14.065 1.00 77.19 179 THR A O 1
ATOM 1350 N N . TRP A 1 180 ? -14.958 17.362 12.493 1.00 75.88 180 TRP A N 1
ATOM 1351 C CA . TRP A 1 180 ? -16.286 17.905 12.786 1.00 75.88 180 TRP A CA 1
ATOM 1352 C C . TRP A 1 180 ? -16.807 17.466 14.159 1.00 75.88 180 TRP A C 1
ATOM 1354 O O . TRP A 1 180 ? -17.242 18.303 14.953 1.00 75.88 180 TRP A O 1
ATOM 1364 N N . GLN A 1 181 ? -16.704 16.177 14.483 1.00 77.25 181 GLN A N 1
ATOM 1365 C CA . GLN A 1 181 ? -17.116 15.636 15.776 1.00 77.25 181 GLN A CA 1
ATOM 1366 C C . GLN A 1 181 ? -16.218 16.150 16.911 1.00 77.25 181 GLN A C 1
ATOM 1368 O O . GLN A 1 181 ? -16.726 16.587 17.944 1.00 77.25 181 GLN A O 1
ATOM 1373 N N . SER A 1 182 ? -14.900 16.224 16.693 1.00 73.06 182 SER A N 1
ATOM 1374 C CA . SER A 1 182 ? -13.962 16.833 17.644 1.00 73.06 182 SER A CA 1
ATOM 1375 C C . SER A 1 182 ? -14.330 18.283 17.973 1.00 73.06 182 SER A C 1
ATOM 1377 O O . SER A 1 182 ? -14.216 18.676 19.134 1.00 73.06 182 SER A O 1
ATOM 1379 N N . ARG A 1 183 ? -14.795 19.069 16.991 1.00 71.69 183 ARG A N 1
ATOM 1380 C CA . ARG A 1 183 ? -15.230 20.464 17.191 1.00 71.69 183 ARG A CA 1
ATOM 1381 C C . ARG A 1 183 ? -16.545 20.574 17.962 1.00 71.69 183 ARG A C 1
ATOM 1383 O O . ARG A 1 183 ? -16.704 21.518 18.727 1.00 71.69 183 ARG A O 1
ATOM 1390 N N . LYS A 1 184 ? -17.469 19.619 17.799 1.00 71.44 184 LYS A N 1
ATOM 1391 C CA . LYS A 1 184 ? -18.717 19.574 18.582 1.00 71.44 184 LYS A CA 1
ATOM 1392 C C . LYS A 1 184 ? -18.470 19.245 20.052 1.00 71.44 184 LYS A C 1
ATOM 1394 O O . LYS A 1 184 ? -19.075 19.870 20.914 1.00 71.44 184 LYS A O 1
ATOM 1399 N N . HIS A 1 185 ? -17.580 18.292 20.332 1.00 69.19 185 HIS A N 1
ATOM 1400 C CA . HIS A 1 185 ? -17.248 17.908 21.708 1.00 69.19 185 HIS A CA 1
ATOM 1401 C C . HIS A 1 185 ? -16.265 18.877 22.387 1.00 69.19 185 HIS A C 1
ATOM 1403 O O . HIS A 1 185 ? -16.236 18.937 23.610 1.00 69.19 185 HIS A O 1
ATOM 1409 N N . ASN A 1 186 ? -15.500 19.672 21.625 1.00 56.88 186 ASN A N 1
ATOM 1410 C CA . ASN A 1 186 ? -14.584 20.687 22.162 1.00 56.88 186 ASN A CA 1
ATOM 1411 C C . ASN A 1 186 ? -14.765 22.061 21.476 1.00 56.88 186 ASN A C 1
ATOM 1413 O O . ASN A 1 186 ? -13.911 22.467 20.681 1.00 56.88 186 ASN A O 1
ATOM 1417 N N . PRO A 1 187 ? -15.822 22.829 21.813 1.00 54.59 187 PRO A N 1
ATOM 1418 C CA . PRO A 1 187 ? -16.102 24.133 21.197 1.00 54.59 187 PRO A CA 1
ATOM 1419 C C . PRO A 1 187 ? -15.022 25.197 21.458 1.00 54.59 187 PRO A C 1
ATOM 1421 O O . PRO A 1 187 ? -14.925 26.172 20.717 1.00 54.59 187 PRO A O 1
ATOM 1424 N N . GLN A 1 188 ? -14.203 25.017 22.503 1.00 51.09 188 GLN A N 1
ATOM 1425 C CA . GLN A 1 188 ? -13.120 25.936 22.884 1.00 51.09 188 GLN A CA 1
ATOM 1426 C C . GLN A 1 188 ? -11.729 25.527 22.377 1.00 51.09 188 GLN A C 1
ATOM 1428 O O . GLN A 1 188 ? -10.754 26.236 22.631 1.00 51.09 188 GLN A O 1
ATOM 1433 N N . ALA A 1 189 ? -11.609 24.432 21.617 1.00 51.56 189 ALA A N 1
ATOM 1434 C CA . ALA A 1 189 ? -10.372 24.104 20.917 1.00 51.56 189 ALA A CA 1
ATOM 1435 C C . ALA A 1 189 ? -10.224 25.022 19.690 1.00 51.56 189 ALA A C 1
ATOM 1437 O O . ALA A 1 189 ? -10.428 24.627 18.541 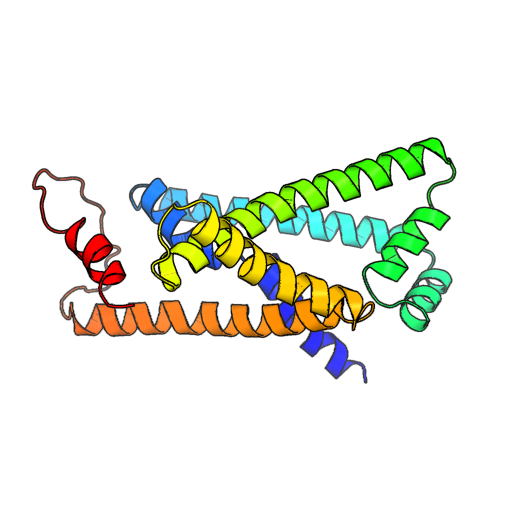1.00 51.56 189 ALA A O 1
ATOM 1438 N N . GLY A 1 190 ? -9.905 26.292 19.952 1.00 40.88 190 GLY A N 1
ATOM 1439 C CA . GLY A 1 190 ? -9.466 27.237 18.936 1.00 40.88 190 GLY A CA 1
ATOM 1440 C C . GLY A 1 190 ? -8.278 26.675 18.156 1.00 40.88 190 GLY A C 1
ATOM 1441 O O . GLY A 1 190 ? -7.579 25.781 18.625 1.00 40.88 190 GLY A O 1
ATOM 1442 N N . TYR A 1 191 ? -8.062 27.210 16.955 1.00 42.56 191 TYR A N 1
ATOM 1443 C CA . TYR A 1 191 ? -7.064 26.807 15.956 1.00 42.56 191 TYR A CA 1
ATOM 1444 C C . TYR A 1 191 ? -5.607 27.007 16.435 1.00 42.56 191 TYR A C 1
ATOM 1446 O O . TYR A 1 191 ? -4.816 27.737 15.845 1.00 42.56 191 TYR A O 1
ATOM 1454 N N . ARG A 1 192 ? -5.229 26.387 17.549 1.00 36.19 192 ARG A N 1
ATOM 1455 C CA . ARG A 1 192 ? -3.863 26.269 18.035 1.00 36.19 192 ARG A CA 1
ATOM 1456 C C . ARG A 1 192 ? -3.583 24.791 18.128 1.00 36.19 192 ARG A C 1
ATOM 1458 O O . ARG A 1 192 ? -4.191 24.099 18.938 1.00 36.19 192 ARG A O 1
ATOM 1465 N N . GLY A 1 193 ? -2.691 24.336 17.245 1.00 44.66 193 GLY A N 1
ATOM 1466 C CA . GLY A 1 193 ? -2.193 22.971 17.230 1.00 44.66 193 GLY A CA 1
ATOM 1467 C C . GLY A 1 193 ? -1.969 22.507 18.656 1.00 44.66 193 GLY A C 1
ATOM 1468 O O . GLY A 1 193 ? -1.303 23.205 19.425 1.00 44.66 193 GLY A O 1
ATOM 1469 N N . GLN A 1 194 ? -2.612 21.390 19.000 1.00 40.47 194 GLN A N 1
ATOM 1470 C CA . GLN A 1 194 ? -2.484 20.753 20.297 1.00 40.47 194 GLN A CA 1
ATOM 1471 C C . GLN A 1 194 ? -0.995 20.624 20.584 1.00 40.47 194 GLN A C 1
ATOM 1473 O O . GLN A 1 194 ? -0.275 19.826 19.986 1.00 40.47 194 GLN A O 1
ATOM 1478 N N . ARG A 1 195 ? -0.522 21.505 21.462 1.00 32.53 195 ARG A N 1
ATOM 1479 C CA . ARG A 1 195 ? 0.767 21.378 22.098 1.00 32.53 195 ARG A CA 1
ATOM 1480 C C . ARG A 1 195 ? 0.604 20.139 22.958 1.00 32.53 195 ARG A C 1
ATOM 1482 O O . ARG A 1 195 ? -0.067 20.200 23.984 1.00 32.53 195 ARG A O 1
ATOM 1489 N N . TRP A 1 196 ? 1.154 19.025 22.491 1.00 36.78 196 TRP A N 1
ATOM 1490 C CA . TRP A 1 196 ? 1.396 17.842 23.301 1.00 36.78 196 TRP A CA 1
ATOM 1491 C C . TRP A 1 196 ? 2.366 18.266 24.405 1.00 36.78 196 TRP A C 1
ATOM 1493 O O . TRP A 1 196 ? 3.583 18.235 24.263 1.00 36.78 196 TRP A O 1
ATOM 1503 N N . SER A 1 197 ? 1.801 18.837 25.464 1.00 28.44 197 SER A N 1
ATOM 1504 C CA . SER A 1 197 ? 2.496 19.153 26.695 1.00 28.44 197 SER A CA 1
ATOM 1505 C C . SER A 1 197 ? 2.411 17.899 27.538 1.00 28.44 197 SER A C 1
ATOM 1507 O O . SER A 1 197 ? 1.425 17.672 28.233 1.00 28.44 197 SER A O 1
ATOM 1509 N N . SER A 1 198 ? 3.451 17.082 27.442 1.00 42.12 198 SER A N 1
ATOM 1510 C CA . SER A 1 198 ? 3.837 16.124 28.465 1.00 42.12 198 SER A CA 1
ATOM 1511 C C . SER A 1 198 ? 3.978 16.872 29.796 1.00 42.12 198 SER A C 1
ATOM 1513 O O . SER A 1 198 ? 4.982 17.517 30.077 1.00 42.12 198 SER A O 1
ATOM 1515 N N . GLY A 1 199 ? 2.912 16.846 30.592 1.00 31.42 199 GLY A N 1
ATOM 1516 C CA . GLY A 1 199 ? 2.845 17.430 31.923 1.00 31.42 199 GLY A CA 1
ATOM 1517 C C . GLY A 1 199 ? 2.028 16.512 32.814 1.00 31.42 199 GLY A C 1
ATOM 1518 O O . GLY A 1 199 ? 0.810 16.474 32.696 1.00 31.42 199 GLY A O 1
ATOM 1519 N N . ALA A 1 200 ? 2.747 15.733 33.622 1.00 36.41 200 ALA A N 1
ATOM 1520 C CA . ALA A 1 200 ? 2.323 15.002 34.814 1.00 36.41 200 ALA A CA 1
ATOM 1521 C C . ALA A 1 200 ? 0.825 15.098 35.183 1.00 36.41 200 ALA A C 1
ATOM 1523 O O . ALA A 1 200 ? 0.365 16.105 35.713 1.00 36.41 200 ALA A O 1
ATOM 1524 N N . GLY A 1 201 ? 0.089 14.009 34.957 1.00 30.61 201 GLY A N 1
ATOM 1525 C CA . GLY A 1 201 ? -1.308 13.868 35.370 1.00 30.61 201 GLY A CA 1
ATOM 1526 C C . GLY A 1 201 ? -2.016 12.794 34.553 1.00 30.61 201 GLY A C 1
ATOM 1527 O O . GLY A 1 201 ? -2.708 13.097 33.586 1.00 30.61 201 GLY A O 1
ATOM 1528 N N . GLY A 1 202 ? -1.778 11.526 34.896 1.00 40.12 202 GLY A N 1
ATOM 1529 C CA . GLY A 1 202 ? -2.406 10.378 34.244 1.00 40.12 202 GLY A CA 1
ATOM 1530 C C . GLY A 1 202 ? -3.931 10.397 34.380 1.00 40.12 202 GLY A C 1
ATOM 1531 O O . GLY A 1 202 ? -4.458 10.741 35.433 1.00 40.12 202 GLY A O 1
ATOM 1532 N N . GLY A 1 203 ? -4.638 10.010 33.314 1.00 30.81 203 GLY A N 1
ATOM 1533 C CA . GLY A 1 203 ? -6.055 9.644 33.414 1.00 30.81 203 GLY A CA 1
ATOM 1534 C C . GLY A 1 203 ? -6.894 9.826 32.151 1.00 30.81 203 GLY A C 1
ATOM 1535 O O . GLY A 1 203 ? -7.765 9.003 31.898 1.00 30.81 203 GLY A O 1
ATOM 1536 N N . VAL A 1 204 ? -6.645 10.853 31.329 1.00 37.94 204 VAL A N 1
ATOM 1537 C CA . VAL A 1 204 ? -7.669 11.283 30.347 1.00 37.94 204 VAL A CA 1
ATOM 1538 C C . VAL A 1 204 ? -7.392 10.841 28.901 1.00 37.94 204 VAL A C 1
ATOM 1540 O O . VAL A 1 204 ? -8.338 10.593 28.159 1.00 37.94 204 VAL A O 1
ATOM 1543 N N . SER A 1 205 ? -6.135 10.656 28.476 1.00 37.06 205 SER A N 1
ATOM 1544 C CA . SER A 1 205 ? -5.845 10.267 27.078 1.00 37.06 205 SER A CA 1
ATOM 1545 C C . SER A 1 205 ? -5.978 8.766 26.799 1.00 37.06 205 SER A C 1
ATOM 1547 O O . SER A 1 205 ? -6.285 8.388 25.671 1.00 37.06 205 SER A O 1
ATOM 1549 N N . LEU A 1 206 ? -5.813 7.905 27.812 1.00 34.41 206 LEU A N 1
ATOM 1550 C CA . LEU A 1 206 ? -6.030 6.460 27.654 1.00 34.41 206 LEU A CA 1
ATOM 1551 C C . LEU A 1 206 ? -7.522 6.103 27.552 1.00 34.41 206 LEU A C 1
ATOM 1553 O O . LEU A 1 206 ? -7.871 5.116 26.911 1.00 34.41 206 LEU A O 1
ATOM 1557 N N . TRP A 1 207 ? -8.400 6.923 28.140 1.00 29.03 207 TRP A N 1
ATOM 1558 C CA . TRP A 1 207 ? -9.843 6.675 28.142 1.00 29.03 207 TRP A CA 1
ATOM 1559 C C . TRP A 1 207 ? -10.451 6.765 26.739 1.00 29.03 207 TRP A C 1
ATOM 1561 O O . TRP A 1 207 ? -11.201 5.881 26.351 1.00 29.03 207 TRP A O 1
ATOM 1571 N N . TYR A 1 208 ? -10.050 7.744 25.921 1.00 36.91 208 TYR A N 1
ATOM 1572 C CA . TYR A 1 208 ? -10.577 7.872 24.554 1.00 36.91 208 TYR A CA 1
ATOM 1573 C C . TYR A 1 208 ? -10.086 6.783 23.589 1.00 36.91 208 TYR A C 1
ATOM 1575 O O . TYR A 1 208 ? -10.764 6.504 22.605 1.00 36.91 208 TYR A O 1
ATOM 1583 N N . CYS A 1 209 ? -8.940 6.149 23.858 1.00 34.41 209 CYS A N 1
ATOM 1584 C CA . CYS A 1 209 ? -8.449 5.037 23.039 1.00 34.41 209 CYS A CA 1
ATOM 1585 C C . CYS A 1 209 ? -9.140 3.708 23.407 1.00 34.41 209 CYS A C 1
ATOM 1587 O O . CYS A 1 209 ? -9.415 2.894 22.530 1.00 34.41 209 CYS A O 1
ATOM 1589 N N . CYS A 1 210 ? -9.477 3.506 24.689 1.00 30.50 210 CYS A N 1
ATOM 1590 C CA . CYS A 1 210 ? -10.223 2.325 25.135 1.00 30.50 210 CYS A CA 1
ATOM 1591 C C . CYS A 1 210 ? -11.732 2.418 24.855 1.00 30.50 210 CYS A C 1
ATOM 1593 O O . CYS A 1 210 ? -12.331 1.412 24.488 1.00 30.50 210 CYS A O 1
ATOM 1595 N N . ASP A 1 211 ? -12.343 3.600 24.967 1.00 28.92 211 ASP A N 1
ATOM 1596 C CA . ASP A 1 211 ? -13.796 3.767 24.794 1.00 28.92 211 ASP A CA 1
ATOM 1597 C C . ASP A 1 211 ? -14.235 3.693 23.315 1.00 28.92 211 ASP A C 1
ATOM 1599 O O . ASP A 1 211 ? -15.351 3.290 22.993 1.00 28.92 211 ASP A O 1
ATOM 1603 N N . TRP A 1 212 ? -13.326 3.976 22.374 1.00 38.06 212 TRP A N 1
ATOM 1604 C CA . TRP A 1 212 ? -13.598 3.810 20.939 1.00 38.06 212 TRP A CA 1
ATOM 1605 C C . TRP A 1 212 ? -13.597 2.340 20.485 1.00 38.06 212 TRP A C 1
ATOM 1607 O O . TRP A 1 212 ? -14.205 2.015 19.471 1.00 38.06 212 TRP A O 1
ATOM 1617 N N . ARG A 1 213 ? -12.966 1.435 21.250 1.00 34.66 213 ARG A N 1
ATOM 1618 C CA . ARG A 1 213 ? -12.989 -0.021 21.005 1.00 34.66 213 ARG A CA 1
ATOM 1619 C C . ARG A 1 213 ? -14.220 -0.710 21.612 1.00 34.66 213 ARG A C 1
ATOM 1621 O O . ARG A 1 213 ? -14.399 -1.902 21.410 1.00 34.66 213 ARG A O 1
ATOM 1628 N N . ALA A 1 214 ? -15.037 0.017 22.379 1.00 27.89 214 ALA A N 1
ATOM 1629 C CA . ALA A 1 214 ? -16.224 -0.512 23.054 1.00 27.89 214 ALA A CA 1
ATOM 1630 C C . ALA A 1 214 ? -17.543 -0.220 22.311 1.00 27.89 214 ALA A C 1
ATOM 1632 O O . ALA A 1 214 ? -18.573 -0.784 22.669 1.00 27.89 214 ALA A O 1
ATOM 1633 N N . ASN A 1 215 ? -17.521 0.637 21.283 1.00 30.94 215 ASN A N 1
ATOM 1634 C CA . ASN A 1 215 ? -18.710 1.058 20.527 1.00 30.94 215 ASN A CA 1
ATOM 1635 C C . ASN A 1 215 ? -18.691 0.664 19.035 1.00 30.94 215 ASN A C 1
ATOM 1637 O O . ASN A 1 215 ? -19.569 1.101 18.289 1.00 30.94 215 ASN A O 1
ATOM 1641 N N . PHE A 1 216 ? -17.729 -0.164 18.611 1.00 32.75 216 PHE A N 1
ATOM 1642 C CA . PHE A 1 216 ? -17.712 -0.849 17.314 1.00 32.75 216 PHE A CA 1
ATOM 1643 C C . PHE A 1 216 ? -17.327 -2.314 17.490 1.00 32.75 216 PHE A C 1
ATOM 1645 O O . PHE A 1 216 ? -16.346 -2.568 18.225 1.00 32.75 216 PHE A O 1
#

Solvent-accessible surface area (backbone atoms only — not comparable to full-atom values): 12458 Å² total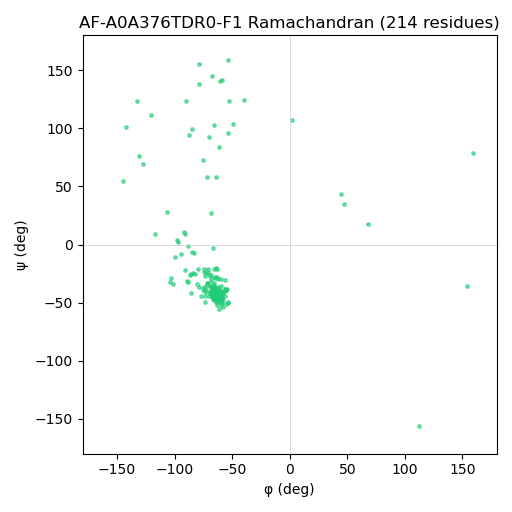; per-residue (Å²): 1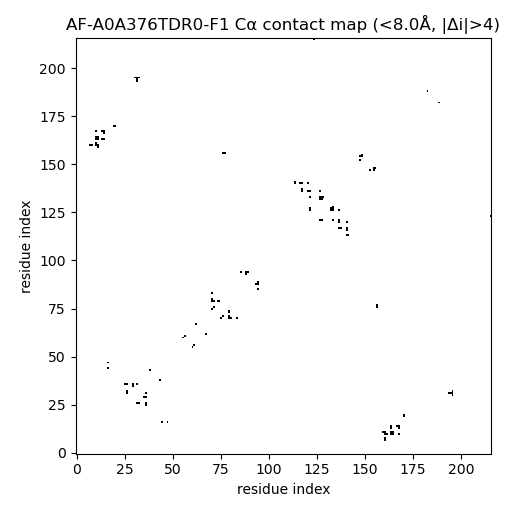19,72,70,61,55,58,63,59,42,49,28,45,57,53,48,74,67,63,52,70,86,50,47,65,59,52,41,61,74,50,61,52,42,63,73,62,52,51,48,50,53,52,54,63,50,48,53,56,49,54,52,50,52,52,49,50,50,52,52,66,68,69,46,56,72,67,60,50,52,51,33,55,73,76,33,68,57,71,68,26,52,56,51,51,50,59,75,66,44,92,41,75,69,61,44,52,52,53,50,53,49,50,52,51,52,49,50,54,53,49,50,57,54,50,50,55,48,31,54,51,49,30,58,74,66,70,51,57,94,43,76,67,39,50,51,51,35,46,45,67,59,46,47,61,60,48,50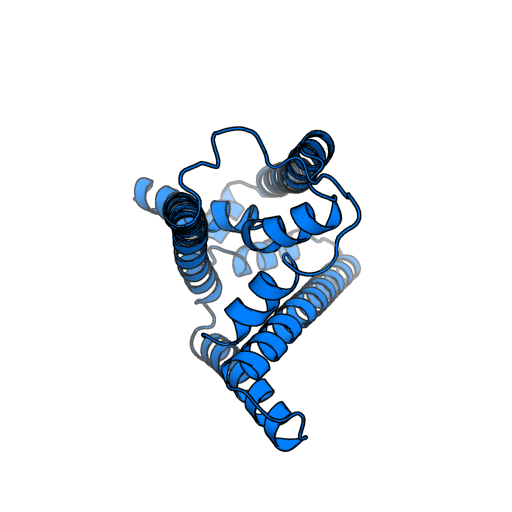,47,50,72,78,36,78,84,38,59,67,59,52,49,32,52,52,16,43,53,49,53,50,48,63,55,48,51,59,52,48,51,54,50,52,51,44,70,79,36,79,81,71,61,100,59,79,73,73,66,69,93,65,94,76,90,73,69,74,66,48,64,65,55,57,62,62,74,79,106

Secondary structure (DSSP, 8-state):
-HHHHHHHHHHHHHHHT--GGGHHHHHHHTTT-HHHHHHHHHHHHHHHHHHHHHHHHHHHHHS-HHHHHHHHHHHTTHHHHHHHHHHH---HHHHHHHHHHHHHHHHHHHHHHHHHHHHHHHHHTT--SSHHHHHHHHHHHHHHHHHHHHH-TT-HHHHHHHHHHHHHHHHHHHHHHHHHHHHHH-TT--SS-------S--SSHHHHHHHTTS--

Radius of gyration: 22.47 Å; Cα contacts (8 Å, |Δi|>4): 74; chains: 1; bounding box: 39×50×66 Å

Foldseek 3Di:
DVVVVVVLCVLVVQVLLLCLVCLVVVCVVVLNPPVVSVVCSVVVNVVSVVVVVVVCCCVVVVDDPVLVVVLCVPPPDDVSVLVVLVVPPPDPVVNVVVVVVVVVVVVVVCVVVLVVQLVVQCLVVVFDPDPVSSVVSNCVSPVVVVVCCVVPVVCPSVVSSVVSVVSVVCSVPVVVVVVVVVCVVCVPPPPDRPPSPPDDDDDDPVCVVVVVSVPD